Protein AF-A0A7W7W2E3-F1 (afdb_monomer)

Organism: NCBI:txid1783352

Mean predicted aligned error: 8.78 Å

pLDDT: mean 84.35, std 17.03, range [27.89, 98.62]

Secondary structure (DSSP, 8-state):
----------------TTS--HHHHHHHHHHHHTT---HHHHHHHHHHHHBHHHHHHHHHHHHHTT----HHHHHHHHHHHGGG--B--SS--SS-HHHHHHHHHHHHHHTS-GGGHHHHHHHHTTSHHHHHHHHHHHHHHHHTT-SSS-----GGGHHHHHHHHHHHHHHTTTGGGS-GGG--HHHHHHHHHHHTT-HHHHHHHHHHHHHTTSS-HHHHHHHHS---S-TTPPP-HHHHHHHHHHH-HHHHHHHHHHHHH--TT--HHHHHHHHHHHHHTTTGGG--

Sequence (288 aa):
MGSDDHFDRYFVFGIPEDDLSERAFNSALEQLGAGQVGGELEAFVARIRQDTQRMARRVHHRRDQGGRLPSRELLQVLADNFGQLESDSEMGGLLTPERSAEVVAGDLLADVQVPEVADVLERMASTPDGARLACAAFHHLNKEADTVEPAASTGKYRDAERRLGHRIRGHLAPAGSRPAADLSPEEIRLIWGWWHTDPWGAREWIGQRLDEGVWDVLPLLTRLRPERTAPFREVDAEETEALAFLIGSQRLDTELDKHRNSPEHLGPYEDHLVRSLSRHRGTDDASP

Foldseek 3Di:
DDDDDDPPDPPPPPPPPLDLDPVLQVVLQVCLLVVHDDPSVVSLLVCCLEAVQVSLVVLVVCVVVVHDGSLLSVLLSCLVCLVRHHHPDPPDDPDGSNRSSLVSLLVSLLVDDLVCSLVSLLSLLPDLRSLLSSLSSQLSVQCVVDDDDLDQRPVSCVSNLVSSLVSLCVNCVVVLQAELLVQDLSNLSSLVSNCSRPLVSSLVSLQVSVVVVRYDLLSNLVNNDRPPDDLQDAQDLVNLVSSCSNHPVVSLVVVLVVCVVPVPPDDPSSVSHSVRSVVSVPVVVPDD

Radius of gyration: 24.04 Å; Cα contacts (8 Å, |Δi|>4): 312; chains: 1; bounding box: 90×42×59 Å

Nearest PDB structures (foldseek):
  4ll6-assembly1_A  TM=1.677E-01  e=5.524E-01  Saccharomyces cerevisiae S288C
  5ajd-assembly1_A  TM=2.115E-01  e=3.255E+00  Saccharomyces cerevisiae CEN.PK113-7D

Structure (mmCIF, N/CA/C/O backbone):
data_AF-A0A7W7W2E3-F1
#
_entry.id   AF-A0A7W7W2E3-F1
#
loop_
_atom_site.group_PDB
_atom_site.id
_atom_site.type_symbol
_atom_site.label_atom_id
_atom_site.label_alt_id
_atom_site.label_comp_id
_atom_site.label_asym_id
_atom_site.label_entity_id
_atom_site.label_seq_id
_atom_site.pdbx_PDB_ins_code
_atom_site.Cartn_x
_atom_site.Cartn_y
_atom_site.Cartn_z
_atom_site.occupancy
_atom_site.B_iso_or_equiv
_atom_site.auth_seq_id
_atom_site.auth_comp_id
_atom_site.auth_asym_id
_atom_site.auth_atom_id
_atom_site.pdbx_PDB_model_num
ATOM 1 N N . MET A 1 1 ? -65.757 27.146 18.612 1.00 45.38 1 MET A N 1
ATOM 2 C CA . MET A 1 1 ? -65.392 25.848 19.221 1.00 45.38 1 MET A CA 1
ATOM 3 C C . MET A 1 1 ? -65.052 24.924 18.070 1.00 45.38 1 MET A C 1
ATOM 5 O O . MET A 1 1 ? -65.923 24.784 17.221 1.00 45.38 1 MET A O 1
ATOM 9 N N . GLY A 1 2 ? -63.830 24.376 18.027 1.00 46.91 2 GLY A N 1
ATOM 10 C CA . GLY A 1 2 ? -63.293 23.652 16.857 1.00 46.91 2 GLY A CA 1
ATOM 11 C C . GLY A 1 2 ? -63.128 24.546 15.609 1.00 46.91 2 GLY A C 1
ATOM 12 O O . GLY A 1 2 ? -63.689 25.641 15.571 1.00 46.91 2 GLY A O 1
ATOM 13 N N . SER A 1 3 ? -62.386 24.169 14.566 1.00 46.94 3 SER A N 1
ATOM 14 C CA . SER A 1 3 ? -61.539 22.972 14.416 1.00 46.94 3 SER A CA 1
ATOM 15 C C . SER A 1 3 ? -60.686 23.052 13.136 1.00 46.94 3 SER A C 1
ATOM 17 O O . SER A 1 3 ? -61.244 23.415 12.102 1.00 46.94 3 SER A O 1
ATOM 19 N N . ASP A 1 4 ? -59.403 22.680 13.080 1.00 44.62 4 ASP A N 1
ATOM 20 C CA . ASP A 1 4 ? -58.385 22.467 14.130 1.00 44.62 4 ASP A CA 1
ATOM 21 C C . ASP A 1 4 ? -56.977 22.605 13.494 1.00 44.62 4 ASP A C 1
ATOM 23 O O . ASP A 1 4 ? -56.763 22.147 12.372 1.00 44.62 4 ASP A O 1
ATOM 27 N N . ASP A 1 5 ? -56.016 23.227 14.191 1.00 47.38 5 ASP A N 1
ATOM 28 C CA . ASP A 1 5 ? -54.668 23.547 13.672 1.00 47.38 5 ASP A CA 1
ATOM 29 C C . ASP A 1 5 ? -53.687 22.380 13.937 1.00 47.38 5 ASP A C 1
ATOM 31 O O . ASP A 1 5 ? -52.807 22.424 14.803 1.00 47.38 5 ASP A O 1
ATOM 35 N N . HIS A 1 6 ? -53.900 21.261 13.238 1.00 49.53 6 HIS A N 1
ATOM 36 C CA . HIS A 1 6 ? -53.038 20.081 13.334 1.00 49.53 6 HIS A CA 1
ATOM 37 C C . HIS A 1 6 ? -51.733 20.287 12.549 1.00 49.53 6 HIS A C 1
ATOM 39 O O . HIS A 1 6 ? -51.669 20.114 11.330 1.00 49.53 6 HIS A O 1
ATOM 45 N N . PHE A 1 7 ? -50.665 20.611 13.283 1.00 51.59 7 PHE A N 1
ATOM 46 C CA . PHE A 1 7 ? -49.277 20.567 12.817 1.00 51.59 7 PHE A CA 1
ATOM 47 C C . PHE A 1 7 ? -48.811 19.121 12.585 1.00 51.59 7 PHE A C 1
ATOM 49 O O . PHE A 1 7 ? -47.943 18.618 13.293 1.00 51.59 7 PHE A O 1
ATOM 56 N N . ASP A 1 8 ? -49.370 18.454 11.576 1.00 51.31 8 ASP A N 1
ATOM 57 C CA . ASP A 1 8 ? -49.032 17.068 11.251 1.00 51.31 8 ASP A CA 1
ATOM 58 C C . ASP A 1 8 ? -48.140 16.990 10.002 1.00 51.31 8 ASP A C 1
ATOM 60 O O . ASP A 1 8 ? -48.543 16.621 8.897 1.00 51.31 8 ASP A O 1
ATOM 64 N N . ARG A 1 9 ? -46.887 17.427 10.184 1.00 49.72 9 ARG A N 1
ATOM 65 C CA . ARG A 1 9 ? -45.764 17.164 9.268 1.00 49.72 9 ARG A CA 1
ATOM 66 C C . ARG A 1 9 ? -44.506 16.807 10.049 1.00 49.72 9 ARG A C 1
ATOM 68 O O . ARG A 1 9 ? -43.450 17.416 9.874 1.00 49.72 9 ARG A O 1
ATOM 75 N N . TYR A 1 10 ? -44.611 15.763 10.866 1.00 52.38 10 TYR A N 1
ATOM 76 C CA . TYR A 1 10 ? -43.441 14.956 11.186 1.00 52.38 10 TYR A CA 1
ATOM 77 C C . TYR A 1 10 ? -42.943 14.304 9.892 1.00 52.38 10 TYR A C 1
ATOM 79 O O . TYR A 1 10 ? -43.367 13.213 9.517 1.00 52.38 10 TYR A O 1
ATOM 87 N N . PHE A 1 11 ? -42.028 14.986 9.196 1.00 46.50 11 PHE A N 1
ATOM 88 C CA . PHE A 1 11 ? -41.135 14.317 8.260 1.00 46.50 11 PHE A CA 1
ATOM 89 C C . PHE A 1 11 ? -40.273 13.359 9.077 1.00 46.50 11 PHE A C 1
ATOM 91 O O . PHE A 1 11 ? -39.226 13.734 9.607 1.00 46.50 11 PHE A O 1
ATOM 98 N N . VAL A 1 12 ? -40.735 12.115 9.188 1.00 45.06 12 VAL A N 1
ATOM 99 C CA . VAL A 1 12 ? -39.874 11.001 9.556 1.00 45.06 12 VAL A CA 1
ATOM 100 C C . VAL A 1 12 ? -38.885 10.856 8.406 1.00 45.06 12 VAL A C 1
ATOM 102 O O . VAL A 1 12 ? -39.160 10.195 7.407 1.00 45.06 12 VAL A O 1
ATOM 105 N N . PHE A 1 13 ? -37.730 11.509 8.540 1.00 48.84 13 PHE A N 1
ATOM 106 C CA . PHE A 1 13 ? -36.522 11.004 7.911 1.00 48.84 13 PHE A CA 1
ATOM 107 C C . PHE A 1 13 ? -36.370 9.582 8.435 1.00 48.84 13 PHE A C 1
ATOM 109 O O . PHE A 1 13 ? -36.046 9.389 9.608 1.00 48.84 13 PHE A O 1
ATOM 116 N N . GLY A 1 14 ? -36.687 8.601 7.589 1.00 41.38 14 GLY A N 1
ATOM 117 C CA . GLY A 1 14 ? -36.374 7.215 7.880 1.00 41.38 14 GLY A CA 1
ATOM 118 C C . GLY A 1 14 ? -34.876 7.150 8.118 1.00 41.38 14 GLY A C 1
ATOM 119 O O . GLY A 1 14 ? -34.098 7.366 7.190 1.00 41.38 14 GLY A O 1
ATOM 120 N N . ILE A 1 15 ? -34.480 6.925 9.370 1.00 48.44 15 ILE A N 1
ATOM 121 C CA . ILE A 1 15 ? -33.117 6.506 9.678 1.00 48.44 15 ILE A CA 1
ATOM 122 C C . ILE A 1 15 ? -32.949 5.206 8.888 1.00 48.44 15 ILE A C 1
ATOM 124 O O . ILE A 1 15 ? -33.764 4.307 9.105 1.00 48.44 15 ILE A O 1
ATOM 128 N N . PRO A 1 16 ? -31.993 5.107 7.944 1.00 50.44 16 PRO A N 1
ATOM 129 C CA . PRO A 1 16 ? -31.818 3.885 7.173 1.00 50.44 16 PRO A CA 1
ATOM 130 C C . PRO A 1 16 ? -31.640 2.712 8.137 1.00 50.44 16 PRO A C 1
ATOM 132 O O . PRO A 1 16 ? -30.760 2.771 8.999 1.00 50.44 16 PRO A O 1
ATOM 135 N N . GLU A 1 17 ? -32.488 1.684 8.026 1.00 51.19 17 GLU A N 1
ATOM 136 C CA . GLU A 1 17 ? -32.497 0.553 8.970 1.00 51.19 17 GLU A CA 1
ATOM 137 C C . GLU A 1 17 ? -31.152 -0.200 8.989 1.00 51.19 17 GLU A C 1
ATOM 139 O O . GLU A 1 17 ? -30.823 -0.845 9.981 1.00 51.19 17 GLU A O 1
ATOM 144 N N . ASP A 1 18 ? -30.333 -0.032 7.946 1.00 58.66 18 ASP A N 1
ATOM 145 C CA . ASP A 1 18 ? -28.975 -0.568 7.833 1.00 58.66 18 ASP A CA 1
ATOM 146 C C . ASP A 1 18 ? -27.913 0.120 8.714 1.00 58.66 18 ASP A C 1
ATOM 148 O O . ASP A 1 18 ? -26.757 -0.316 8.718 1.00 58.66 18 ASP A O 1
ATOM 152 N N . ASP A 1 19 ? -28.184 1.244 9.390 1.00 72.94 19 ASP A N 1
ATOM 153 C CA . ASP A 1 19 ? -27.125 1.936 10.142 1.00 72.94 19 ASP A CA 1
ATOM 154 C C . ASP A 1 19 ? -26.730 1.181 11.422 1.00 72.94 19 ASP A C 1
ATOM 156 O O . ASP A 1 19 ? -27.544 0.928 12.313 1.00 72.94 19 ASP A O 1
ATOM 160 N N . LEU A 1 20 ? -25.439 0.854 11.553 1.00 86.12 20 LEU A N 1
ATOM 161 C CA . LEU A 1 20 ? -24.911 0.191 12.745 1.00 86.12 20 LEU A CA 1
ATOM 162 C C . LEU A 1 20 ? -25.129 1.117 13.952 1.00 86.12 20 LEU A C 1
ATOM 164 O O . LEU A 1 20 ? -24.549 2.201 14.010 1.00 86.12 20 LEU A O 1
ATOM 168 N N . SER A 1 21 ? -25.959 0.731 14.924 1.00 90.94 21 SER A N 1
ATOM 169 C CA . SER A 1 21 ? -26.262 1.616 16.063 1.00 90.94 21 SER A CA 1
ATOM 170 C C . SER A 1 21 ? -24.997 2.023 16.835 1.00 90.94 21 SER A C 1
ATOM 172 O O . SER A 1 21 ? -24.026 1.271 16.893 1.00 90.94 21 SER A O 1
ATOM 174 N N . GLU A 1 22 ? -24.988 3.197 17.473 1.00 90.81 22 GLU A N 1
ATOM 175 C CA . GLU A 1 22 ? -23.804 3.663 18.221 1.00 90.81 22 GLU A CA 1
ATOM 176 C C . GLU A 1 22 ? -23.427 2.740 19.386 1.00 90.81 22 GLU A C 1
ATOM 178 O O . GLU A 1 22 ? -22.249 2.553 19.686 1.00 90.81 22 GLU A O 1
ATOM 183 N N . ARG A 1 23 ? -24.413 2.058 19.976 1.00 92.94 23 ARG A N 1
ATOM 184 C CA . ARG A 1 23 ? -24.166 0.984 20.941 1.00 92.94 23 ARG A CA 1
ATOM 185 C C . ARG A 1 23 ? -23.447 -0.208 20.297 1.00 92.94 23 ARG A C 1
ATOM 187 O O . ARG A 1 23 ? -22.492 -0.708 20.881 1.00 92.94 23 ARG A O 1
ATOM 194 N N . ALA A 1 24 ? -23.892 -0.649 19.119 1.00 94.44 24 ALA A N 1
ATOM 195 C CA . ALA A 1 24 ? -23.284 -1.774 18.410 1.00 94.44 24 ALA A CA 1
ATOM 196 C C . ALA A 1 24 ? -21.865 -1.439 17.923 1.00 94.44 24 ALA A C 1
ATOM 198 O O . ALA A 1 24 ? -20.964 -2.245 18.108 1.00 94.44 24 ALA A O 1
ATOM 199 N N . PHE A 1 25 ? -21.630 -0.229 17.403 1.00 94.62 25 PHE A N 1
ATOM 200 C CA . PHE A 1 25 ? -20.292 0.235 17.023 1.00 94.62 25 PHE A CA 1
ATOM 201 C C . PHE A 1 25 ? -19.321 0.240 18.214 1.00 94.62 25 PHE A C 1
ATOM 203 O O . PHE A 1 25 ? -18.247 -0.346 18.119 1.00 94.62 25 PHE A O 1
ATOM 210 N N . ASN A 1 26 ? -19.699 0.819 19.360 1.00 94.38 26 ASN A N 1
ATOM 211 C CA . ASN A 1 26 ? -18.827 0.793 20.541 1.00 94.38 26 ASN A CA 1
ATOM 212 C C . ASN A 1 26 ? -18.606 -0.637 21.065 1.00 94.38 26 ASN A C 1
ATOM 214 O O . ASN A 1 26 ? -17.473 -0.988 21.383 1.00 94.38 26 ASN A O 1
ATOM 218 N N . SER A 1 27 ? -19.640 -1.486 21.081 1.00 95.88 27 SER A N 1
ATOM 219 C CA . SER A 1 27 ? -19.493 -2.888 21.494 1.00 95.88 27 SER A CA 1
ATOM 220 C C . SER A 1 27 ? -18.602 -3.694 20.539 1.00 95.88 27 SER A C 1
ATOM 222 O O . SER A 1 27 ? -17.807 -4.505 21.002 1.00 95.88 27 SER A O 1
ATOM 224 N N . ALA A 1 28 ? -18.647 -3.423 19.231 1.00 96.75 28 ALA A N 1
ATOM 225 C CA . ALA A 1 28 ? -17.742 -4.018 18.250 1.00 96.75 28 ALA A CA 1
ATOM 226 C C . ALA A 1 28 ? -16.276 -3.628 18.501 1.00 96.75 28 ALA A C 1
ATOM 228 O O . ALA A 1 28 ? -15.395 -4.479 18.412 1.00 96.75 28 ALA A O 1
ATOM 229 N N . LEU A 1 29 ? -16.002 -2.366 18.861 1.00 96.25 29 LEU A N 1
ATOM 230 C CA . LEU A 1 29 ? -14.652 -1.915 19.226 1.00 96.25 29 LEU A CA 1
ATOM 231 C C . LEU A 1 29 ? -14.165 -2.547 20.542 1.00 96.25 29 LEU A C 1
ATOM 233 O O . LEU A 1 29 ? -12.992 -2.900 20.652 1.00 96.25 29 LEU A O 1
ATOM 237 N N . GLU A 1 30 ? -15.050 -2.724 21.527 1.00 95.81 30 GLU A N 1
ATOM 238 C CA . GLU A 1 30 ? -14.740 -3.441 22.772 1.00 95.81 30 GLU A CA 1
ATOM 239 C C . GLU A 1 30 ? -14.428 -4.922 22.506 1.00 95.81 30 GLU A C 1
ATOM 241 O O . GLU A 1 30 ? -13.404 -5.422 22.973 1.00 95.81 30 GLU A O 1
ATOM 246 N N . GLN A 1 31 ? -15.256 -5.603 21.705 1.00 96.75 31 GLN A N 1
ATOM 247 C CA . GLN A 1 31 ? -15.045 -6.990 21.274 1.00 96.75 31 GLN A CA 1
ATOM 248 C C . GLN A 1 31 ? -13.711 -7.141 20.528 1.00 96.75 31 GLN A C 1
ATOM 250 O O . GLN A 1 31 ? -12.889 -7.982 20.896 1.00 96.75 31 GLN A O 1
ATOM 255 N N . LEU A 1 32 ? -13.449 -6.265 19.553 1.00 96.31 32 LEU A N 1
ATOM 256 C CA . LEU A 1 32 ? -12.216 -6.243 18.765 1.00 96.31 32 LEU A CA 1
ATOM 257 C C . LEU A 1 32 ? -10.971 -6.039 19.641 1.00 96.31 32 LEU A C 1
ATOM 259 O O . LEU A 1 32 ? -10.021 -6.814 19.550 1.00 96.31 32 LEU A O 1
ATOM 263 N N . GLY A 1 33 ? -10.991 -5.045 20.535 1.00 94.69 33 GLY A N 1
ATOM 264 C CA . GLY A 1 33 ? -9.884 -4.771 21.458 1.00 94.69 33 GLY A CA 1
ATOM 265 C C . GLY A 1 33 ? -9.667 -5.852 22.524 1.00 94.69 33 GLY A C 1
ATOM 266 O O . GLY A 1 33 ? -8.561 -5.984 23.045 1.00 94.69 33 GLY A O 1
ATOM 267 N N . ALA A 1 34 ? -10.698 -6.641 22.838 1.00 95.00 34 ALA A N 1
ATOM 268 C CA . ALA A 1 34 ? -10.619 -7.790 23.737 1.00 95.00 34 ALA A CA 1
ATOM 269 C C . ALA A 1 34 ? -10.269 -9.114 23.025 1.00 95.00 34 ALA A C 1
ATOM 271 O O . ALA A 1 34 ? -10.123 -10.136 23.697 1.00 95.00 34 ALA A O 1
ATOM 272 N N . GLY A 1 35 ? -10.160 -9.125 21.689 1.00 93.31 35 GLY A N 1
ATOM 273 C CA . GLY A 1 35 ? -9.988 -10.350 20.898 1.00 93.31 35 GLY A CA 1
ATOM 274 C C . GLY A 1 35 ? -11.190 -11.302 20.973 1.00 93.31 35 GLY A C 1
ATOM 275 O O . GLY A 1 35 ? -11.030 -12.514 20.832 1.00 93.31 35 GLY A O 1
ATOM 276 N N . GLN A 1 36 ? -12.384 -10.773 21.248 1.00 94.25 36 GLN A N 1
ATOM 277 C CA . GLN A 1 36 ? -13.624 -11.532 21.386 1.00 94.25 36 GLN A CA 1
ATOM 278 C C . GLN A 1 36 ? -14.392 -11.549 20.064 1.00 94.25 36 GLN A C 1
ATOM 280 O O . GLN A 1 36 ? -14.610 -10.508 19.451 1.00 94.25 36 GLN A O 1
ATOM 285 N N . VAL A 1 37 ? -14.851 -12.731 19.652 1.00 89.25 37 VAL A N 1
ATOM 286 C CA . VAL A 1 37 ? -15.808 -12.871 18.546 1.00 89.25 37 VAL A CA 1
ATOM 287 C C . VAL A 1 37 ? -17.216 -12.631 19.091 1.00 89.25 37 VAL A C 1
ATOM 289 O O . VAL A 1 37 ? -17.592 -13.217 20.108 1.00 89.25 37 VAL A O 1
ATOM 292 N N . GLY A 1 38 ? -17.988 -11.780 18.420 1.00 93.56 38 GLY A N 1
ATOM 293 C CA . GLY A 1 38 ? -19.359 -11.432 18.786 1.00 93.56 38 GLY A CA 1
ATOM 294 C C . GLY A 1 38 ? -20.123 -10.838 17.604 1.00 93.56 38 GLY A C 1
ATOM 295 O O . GLY A 1 38 ? -19.524 -10.423 16.610 1.00 93.56 38 GLY A O 1
ATOM 296 N N . GLY A 1 39 ? -21.455 -10.818 17.700 1.00 94.12 39 GLY A N 1
ATOM 297 C CA . GLY A 1 39 ? -22.325 -10.418 16.588 1.00 94.12 39 GLY A CA 1
ATOM 298 C C . GLY A 1 39 ? -22.166 -8.948 16.191 1.00 94.12 39 GLY A C 1
ATOM 299 O O . GLY A 1 39 ? -22.286 -8.607 15.017 1.00 94.12 39 GLY A O 1
ATOM 300 N N . GLU A 1 40 ? -21.845 -8.073 17.144 1.00 95.50 40 GLU A N 1
ATOM 301 C CA . GLU A 1 40 ? -21.553 -6.665 16.882 1.00 95.50 40 GLU A CA 1
ATOM 302 C C . GLU A 1 40 ? -20.249 -6.491 16.090 1.00 95.50 40 GLU A C 1
ATOM 304 O O . GLU A 1 40 ? -20.215 -5.690 15.154 1.00 95.50 40 GLU A O 1
ATOM 309 N N . LEU A 1 41 ? -19.202 -7.267 16.399 1.00 95.94 41 LEU A N 1
ATOM 310 C CA . LEU A 1 41 ? -17.969 -7.302 15.610 1.00 95.94 41 LEU A CA 1
ATOM 311 C C . LEU A 1 41 ? -18.205 -7.868 14.201 1.00 95.94 41 LEU A C 1
ATOM 313 O O . LEU A 1 41 ? -17.732 -7.284 13.227 1.00 95.94 41 LEU A O 1
ATOM 317 N N . GLU A 1 42 ? -18.967 -8.954 14.064 1.00 95.12 42 GLU A N 1
ATOM 318 C CA . GLU A 1 42 ? -19.327 -9.512 12.751 1.00 95.12 42 GLU A CA 1
ATOM 319 C C . GLU A 1 42 ? -20.098 -8.492 11.894 1.00 95.12 42 GLU A C 1
ATOM 321 O O . GLU A 1 42 ? -19.745 -8.261 10.734 1.00 95.12 42 GLU A O 1
ATOM 326 N N . ALA A 1 43 ? -21.086 -7.806 12.480 1.00 94.00 43 ALA A N 1
ATOM 327 C CA . ALA A 1 43 ? -21.838 -6.740 11.819 1.00 94.00 43 ALA A CA 1
ATOM 328 C C . ALA A 1 43 ? -20.949 -5.541 11.440 1.00 94.00 43 ALA A C 1
ATOM 330 O O . ALA A 1 43 ? -21.092 -4.982 10.354 1.00 94.00 43 ALA A O 1
ATOM 331 N N . PHE A 1 44 ? -19.998 -5.161 12.298 1.00 95.12 44 PHE A N 1
ATOM 332 C CA . PHE A 1 44 ? -19.025 -4.105 12.014 1.00 95.12 44 PHE A CA 1
ATOM 333 C C . PHE A 1 44 ? -18.104 -4.455 10.834 1.00 95.12 44 PHE A C 1
ATOM 335 O O . PHE A 1 44 ? -17.912 -3.622 9.947 1.00 95.12 44 PHE A O 1
ATOM 342 N N . VAL A 1 45 ? -17.581 -5.685 10.778 1.00 95.19 45 VAL A N 1
ATOM 343 C CA . VAL A 1 45 ? -16.739 -6.157 9.663 1.00 95.19 45 VAL A CA 1
ATOM 344 C C . VAL A 1 45 ? -17.538 -6.219 8.358 1.00 95.19 45 VAL A C 1
ATOM 346 O O . VAL A 1 45 ? -17.049 -5.764 7.323 1.00 95.19 45 VAL A O 1
ATOM 349 N N . ALA A 1 46 ? -18.783 -6.706 8.396 1.00 93.50 46 ALA A N 1
ATOM 350 C CA . ALA A 1 46 ? -19.677 -6.679 7.238 1.00 93.50 46 ALA A CA 1
ATOM 351 C C . ALA A 1 46 ? -19.920 -5.241 6.739 1.00 93.50 46 ALA A C 1
ATOM 353 O O . ALA A 1 46 ? -19.783 -4.968 5.545 1.00 93.50 46 ALA A O 1
ATOM 354 N N . ARG A 1 47 ? -20.173 -4.294 7.655 1.00 91.88 47 ARG A N 1
ATOM 355 C CA . ARG A 1 47 ? -20.395 -2.882 7.310 1.00 91.88 47 ARG A CA 1
ATOM 356 C C . ARG A 1 47 ? -19.137 -2.183 6.789 1.00 91.88 47 ARG A C 1
ATOM 358 O O . ARG A 1 47 ? -19.268 -1.302 5.947 1.00 91.88 47 ARG A O 1
ATOM 365 N N . ILE A 1 48 ? -17.935 -2.578 7.227 1.00 92.75 48 ILE A N 1
ATOM 366 C CA . ILE A 1 48 ? -16.667 -2.105 6.638 1.00 92.75 48 ILE A CA 1
ATOM 367 C C . ILE A 1 48 ? -16.558 -2.501 5.165 1.00 92.75 48 ILE A C 1
ATOM 369 O O . ILE A 1 48 ? -16.118 -1.675 4.368 1.00 92.75 48 ILE A O 1
ATOM 373 N N . ARG A 1 49 ? -16.958 -3.727 4.799 1.00 92.25 49 ARG A N 1
ATOM 374 C CA . ARG A 1 49 ? -16.958 -4.170 3.396 1.00 92.25 49 ARG A CA 1
ATOM 375 C C . ARG A 1 49 ? -17.971 -3.382 2.570 1.00 92.25 49 ARG A C 1
ATOM 377 O O . ARG A 1 49 ? -17.604 -2.847 1.541 1.00 92.25 49 ARG A O 1
ATOM 384 N N . GLN A 1 50 ? -19.208 -3.264 3.048 1.00 90.69 50 GLN A N 1
ATOM 385 C CA . GLN A 1 50 ? -20.325 -2.701 2.274 1.00 90.69 50 GLN A CA 1
ATOM 386 C C . GLN A 1 50 ? -20.318 -1.159 2.195 1.00 90.69 50 GLN A C 1
ATOM 388 O O . GLN A 1 50 ? -20.592 -0.580 1.148 1.00 90.69 50 GLN A O 1
ATOM 393 N N . ASP A 1 51 ? -19.998 -0.469 3.293 1.00 89.25 51 ASP A N 1
ATOM 394 C CA . ASP A 1 51 ? -19.975 1.001 3.381 1.00 89.25 51 ASP A CA 1
ATOM 395 C C . ASP A 1 51 ? -18.698 1.462 4.095 1.00 89.25 51 ASP A C 1
ATOM 397 O O . ASP A 1 51 ? -18.708 2.060 5.181 1.00 89.25 51 ASP A O 1
ATOM 401 N N . THR A 1 52 ? -17.556 1.174 3.461 1.00 90.81 52 THR A N 1
ATOM 402 C CA . THR A 1 52 ? -16.233 1.541 3.983 1.00 90.81 52 THR A CA 1
ATOM 403 C C . THR A 1 52 ? -16.146 3.032 4.296 1.00 90.81 52 THR A C 1
ATOM 405 O O . THR A 1 52 ? -15.526 3.430 5.278 1.00 90.81 52 THR A O 1
ATOM 408 N N . GLN A 1 53 ? -16.793 3.880 3.491 1.00 89.31 53 GLN A N 1
ATOM 409 C CA . GLN A 1 53 ? -16.707 5.334 3.617 1.00 89.31 53 GLN A CA 1
ATOM 410 C C . GLN A 1 53 ? -17.440 5.869 4.849 1.00 89.31 53 GLN A C 1
ATOM 412 O O . GLN A 1 53 ? -16.943 6.781 5.516 1.00 89.31 53 GLN A O 1
ATOM 417 N N . ARG A 1 54 ? -18.630 5.350 5.181 1.00 88.06 54 ARG A N 1
ATOM 418 C CA . ARG A 1 54 ? -19.294 5.666 6.457 1.00 88.06 54 ARG A CA 1
ATOM 419 C C . ARG A 1 54 ? -18.479 5.139 7.629 1.00 88.06 54 ARG A C 1
ATOM 421 O O . ARG A 1 54 ? -18.261 5.887 8.582 1.00 88.06 54 ARG A O 1
ATOM 428 N N . MET A 1 55 ? -17.992 3.901 7.553 1.00 92.19 55 MET A N 1
ATOM 429 C CA . MET A 1 55 ? -17.270 3.296 8.672 1.00 92.19 55 MET A CA 1
ATOM 430 C C . MET A 1 55 ? -15.923 3.977 8.943 1.00 92.19 55 MET A C 1
ATOM 432 O O . MET A 1 55 ? -15.640 4.293 10.097 1.00 92.19 55 MET A O 1
ATOM 436 N N . ALA A 1 56 ? -15.153 4.324 7.908 1.00 91.94 56 ALA A N 1
ATOM 437 C CA . ALA A 1 56 ? -13.923 5.106 8.036 1.00 91.94 56 ALA A CA 1
ATOM 438 C C . ALA A 1 56 ? -14.187 6.482 8.670 1.00 91.94 56 ALA A C 1
ATOM 440 O O . ALA A 1 56 ? -13.549 6.827 9.663 1.00 91.94 56 ALA A O 1
ATOM 441 N N . ARG A 1 57 ? -15.182 7.241 8.176 1.00 90.38 57 ARG A N 1
ATOM 442 C CA . ARG A 1 57 ? -15.584 8.537 8.771 1.00 90.38 57 ARG A CA 1
ATOM 443 C C . ARG A 1 57 ? -15.960 8.418 10.247 1.00 90.38 57 ARG A C 1
ATOM 445 O O . ARG A 1 57 ? -15.685 9.327 11.022 1.00 90.38 57 ARG A O 1
ATOM 452 N N . ARG A 1 58 ? -16.589 7.312 10.642 1.00 92.62 58 ARG A N 1
ATOM 453 C CA . ARG A 1 58 ? -17.012 7.067 12.024 1.00 92.62 58 ARG A CA 1
ATOM 454 C C . ARG A 1 58 ? -15.849 6.705 12.946 1.00 92.62 58 ARG A C 1
ATOM 456 O O . ARG A 1 58 ? -15.822 7.161 14.085 1.00 92.62 58 ARG A O 1
ATOM 463 N N . VAL A 1 59 ? -14.878 5.936 12.450 1.00 94.94 59 VAL A N 1
ATOM 464 C CA . VAL A 1 59 ? -13.615 5.662 13.155 1.00 94.94 59 VAL A CA 1
ATOM 465 C C . VAL A 1 59 ? -12.819 6.959 13.347 1.00 94.94 59 VAL A C 1
ATOM 467 O O . VAL A 1 59 ? -12.441 7.251 14.479 1.00 94.94 59 VAL A O 1
ATOM 470 N N . HIS A 1 60 ? -12.677 7.785 12.302 1.00 91.81 60 HIS A N 1
ATOM 471 C CA . HIS A 1 60 ? -12.100 9.138 12.398 1.00 91.81 60 HIS A CA 1
ATOM 472 C C . HIS A 1 60 ? -12.821 10.002 13.436 1.00 91.81 60 HIS A C 1
ATOM 474 O O . HIS A 1 60 ? -12.206 10.476 14.381 1.00 91.81 60 HIS A O 1
ATOM 480 N N . HIS A 1 61 ? -14.150 10.117 13.354 1.00 91.62 61 HIS A N 1
ATOM 481 C CA . HIS A 1 61 ? -14.926 10.910 14.312 1.00 91.62 61 HIS A CA 1
ATOM 482 C C . HIS A 1 61 ? -14.736 10.447 15.767 1.00 91.62 61 HIS A C 1
ATOM 484 O O . HIS A 1 61 ? -14.675 11.264 16.687 1.00 91.62 61 HIS A O 1
ATOM 490 N N . ARG A 1 62 ? -14.611 9.131 15.986 1.00 93.56 62 ARG A N 1
ATOM 491 C CA . ARG A 1 62 ? -14.327 8.555 17.304 1.00 93.56 62 ARG A CA 1
ATOM 492 C C . ARG A 1 62 ? -12.913 8.897 17.787 1.00 93.56 62 ARG A C 1
ATOM 494 O O . ARG A 1 62 ? -12.760 9.182 18.975 1.00 93.56 62 ARG A O 1
ATOM 501 N N . ARG A 1 63 ? -11.924 8.899 16.885 1.00 93.56 63 ARG A N 1
ATOM 502 C CA . ARG A 1 63 ? -10.531 9.315 17.129 1.00 93.56 63 ARG A CA 1
ATOM 503 C C . ARG A 1 63 ? -10.451 10.796 17.507 1.00 93.56 63 ARG A C 1
ATOM 505 O O . ARG A 1 63 ? -9.921 11.116 18.568 1.00 93.56 63 ARG A O 1
ATOM 512 N N . ASP A 1 64 ? -11.070 11.671 16.715 1.00 90.88 64 ASP A N 1
ATOM 513 C CA . ASP A 1 64 ? -11.101 13.131 16.913 1.00 90.88 64 ASP A CA 1
ATOM 514 C C . ASP A 1 64 ? -11.706 13.537 18.267 1.00 90.88 64 ASP A C 1
ATOM 516 O O . ASP A 1 64 ? -11.305 14.525 18.882 1.00 90.88 64 ASP A O 1
ATOM 520 N N . GLN A 1 65 ? -12.665 12.753 18.769 1.00 92.44 65 GLN A N 1
ATOM 521 C CA . GLN A 1 65 ? -13.264 12.928 20.096 1.00 92.44 65 GLN A CA 1
ATOM 522 C C . GLN A 1 65 ? -12.383 12.426 21.258 1.00 92.44 65 GLN A C 1
ATOM 524 O O . GLN A 1 65 ? -12.831 12.426 22.406 1.00 92.44 65 GLN A O 1
ATOM 529 N N . GLY A 1 66 ? -11.160 11.958 20.992 1.00 89.06 66 GLY A N 1
ATOM 530 C CA . GLY A 1 66 ? -10.292 11.322 21.987 1.00 89.06 66 GLY A CA 1
ATOM 531 C C . GLY A 1 66 ? -10.797 9.949 22.450 1.00 89.06 66 GLY A C 1
ATOM 532 O O . GLY A 1 66 ? -10.438 9.483 23.533 1.00 89.06 66 GLY A O 1
ATOM 533 N N . GLY A 1 67 ? -11.664 9.301 21.665 1.00 87.69 67 GLY A N 1
ATOM 534 C CA . GLY A 1 67 ? -12.143 7.953 21.941 1.00 87.69 67 GLY A CA 1
ATOM 535 C C . GLY A 1 67 ? -11.020 6.932 21.779 1.00 87.69 67 GLY A C 1
ATOM 536 O O . GLY A 1 67 ? -10.317 6.923 20.773 1.00 87.69 67 GLY A O 1
ATOM 537 N N . ARG A 1 68 ? -10.858 6.036 22.758 1.00 88.44 68 ARG A N 1
ATOM 538 C CA . ARG A 1 68 ? -9.864 4.961 22.670 1.00 88.44 68 ARG A CA 1
ATOM 539 C C . ARG A 1 68 ? -10.258 3.968 21.574 1.00 88.44 68 ARG A C 1
ATOM 541 O O . ARG A 1 68 ? -11.321 3.357 21.658 1.00 88.44 68 ARG A O 1
ATOM 548 N N . LEU A 1 69 ? -9.370 3.773 20.603 1.00 95.69 69 LEU A N 1
ATOM 549 C CA . LEU A 1 69 ? -9.520 2.804 19.521 1.00 95.69 69 LEU A CA 1
ATOM 550 C C . LEU A 1 69 ? -8.566 1.608 19.713 1.00 95.69 69 LEU A C 1
ATOM 552 O O . LEU A 1 69 ? -7.446 1.791 20.199 1.00 95.69 69 LEU A O 1
ATOM 556 N N . PRO A 1 70 ? -8.972 0.381 19.339 1.00 96.62 70 PRO A N 1
ATOM 557 C CA . PRO A 1 70 ? -8.073 -0.764 19.218 1.00 96.62 70 PRO A CA 1
ATOM 558 C C . PRO A 1 70 ? -7.355 -0.693 17.859 1.00 96.62 70 PRO A C 1
ATOM 560 O O . PRO A 1 70 ? -7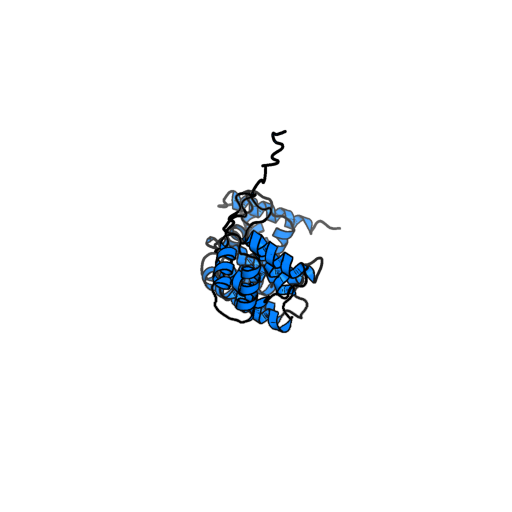.688 -1.410 16.915 1.00 96.62 70 PRO A O 1
ATOM 563 N N . SER A 1 71 ? -6.433 0.266 17.710 1.00 97.06 71 SER A N 1
ATOM 564 C CA . SER A 1 71 ? -5.930 0.678 16.390 1.00 97.06 71 SER A CA 1
ATOM 565 C C . SER A 1 71 ? -5.213 -0.436 15.626 1.00 97.06 71 SER A C 1
ATOM 567 O O . SER A 1 71 ? -5.368 -0.540 14.414 1.00 97.06 71 SER A O 1
ATOM 569 N N . ARG A 1 72 ? -4.482 -1.322 16.312 1.00 97.81 72 ARG A N 1
ATOM 570 C CA . ARG A 1 72 ? -3.737 -2.430 15.678 1.00 97.81 72 ARG A CA 1
ATOM 571 C C . ARG A 1 72 ? -4.679 -3.501 15.143 1.00 97.81 72 ARG A C 1
ATOM 573 O O . ARG A 1 72 ? -4.409 -4.134 14.129 1.00 97.81 72 ARG A O 1
ATOM 580 N N . GLU A 1 73 ? -5.763 -3.721 15.870 1.00 97.75 73 GLU A N 1
ATOM 581 C CA . GLU A 1 73 ? -6.784 -4.709 15.581 1.00 97.75 73 GLU A CA 1
ATOM 582 C C . GLU A 1 73 ? -7.719 -4.184 14.470 1.00 97.75 73 GLU A C 1
ATOM 584 O O . GLU A 1 73 ? -8.043 -4.924 13.543 1.00 97.75 73 GLU A O 1
ATOM 589 N N . LEU A 1 74 ? -8.037 -2.880 14.466 1.00 97.94 74 LEU A N 1
ATOM 590 C CA . LEU A 1 74 ? -8.696 -2.189 13.345 1.00 97.94 74 LEU A CA 1
ATOM 591 C C . LEU A 1 74 ? -7.853 -2.209 12.063 1.00 97.94 74 LEU A C 1
ATOM 593 O O . LEU A 1 74 ? -8.389 -2.478 10.991 1.00 97.94 74 LEU A O 1
ATOM 597 N N . LEU A 1 75 ? -6.544 -1.961 12.162 1.00 98.44 75 LEU A N 1
ATOM 598 C CA . LEU A 1 75 ? -5.621 -2.034 11.025 1.00 98.44 75 LEU A CA 1
ATOM 599 C C . LEU A 1 75 ? -5.598 -3.427 10.389 1.00 98.44 75 LEU A C 1
ATOM 601 O O . LEU A 1 75 ? -5.607 -3.531 9.163 1.00 98.44 75 LEU A O 1
ATOM 605 N N . GLN A 1 76 ? -5.637 -4.490 11.201 1.00 98.19 76 GLN A N 1
ATOM 606 C CA . GLN A 1 76 ? -5.756 -5.853 10.685 1.00 98.19 76 GLN A CA 1
ATOM 607 C C . GLN A 1 76 ? -7.102 -6.075 9.985 1.00 98.19 76 GLN A C 1
ATOM 609 O O . GLN A 1 76 ? -7.119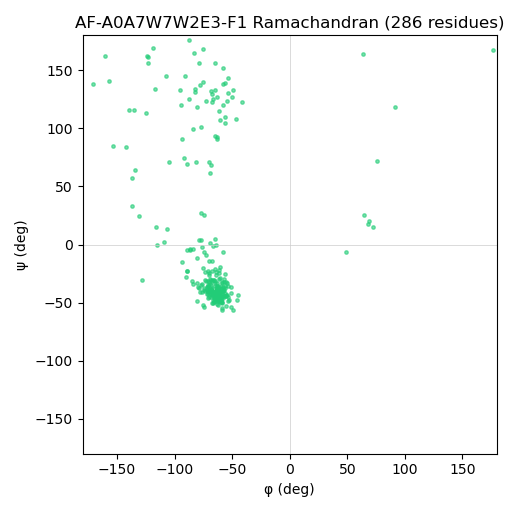 -6.560 8.859 1.00 98.19 76 GLN A O 1
ATOM 614 N N . VAL A 1 77 ? -8.217 -5.656 10.599 1.00 97.38 77 VAL A N 1
ATOM 615 C CA . VAL A 1 77 ? -9.551 -5.754 9.979 1.00 97.38 77 VAL A CA 1
ATOM 616 C C . VAL A 1 77 ? -9.602 -5.012 8.641 1.00 97.38 77 VAL A C 1
ATOM 618 O O . VAL A 1 77 ? -10.188 -5.523 7.691 1.00 97.38 77 VAL A O 1
ATOM 621 N N . LEU A 1 78 ? -8.983 -3.839 8.514 1.00 97.69 78 LEU A N 1
ATOM 622 C CA . LEU A 1 78 ? -8.924 -3.133 7.232 1.00 97.69 78 LEU A CA 1
ATOM 623 C C . LEU A 1 78 ? -8.060 -3.886 6.207 1.00 97.69 78 LEU A C 1
ATOM 625 O O . LEU A 1 78 ? -8.479 -4.028 5.061 1.00 97.69 78 LEU A O 1
ATOM 629 N N . ALA A 1 79 ? -6.898 -4.410 6.609 1.00 97.88 79 ALA A N 1
ATOM 630 C CA . ALA A 1 79 ? -5.989 -5.142 5.724 1.00 97.88 79 ALA A CA 1
ATOM 631 C C . ALA A 1 79 ? -6.585 -6.464 5.206 1.00 97.88 79 ALA A C 1
ATOM 633 O O . ALA A 1 79 ? -6.496 -6.749 4.011 1.00 97.88 79 ALA A O 1
ATOM 634 N N . ASP A 1 80 ? -7.255 -7.229 6.072 1.00 97.06 80 ASP A N 1
ATOM 635 C CA . ASP A 1 80 ? -7.905 -8.502 5.727 1.00 97.06 80 ASP A CA 1
ATOM 636 C C . ASP A 1 80 ? -9.065 -8.327 4.729 1.00 97.06 80 ASP A C 1
ATOM 638 O O . ASP A 1 80 ? -9.453 -9.277 4.049 1.00 97.06 80 ASP A O 1
ATOM 642 N N . ASN A 1 81 ? -9.623 -7.115 4.639 1.00 96.12 81 ASN A N 1
ATOM 643 C CA . ASN A 1 81 ? -10.800 -6.800 3.831 1.00 96.12 81 ASN A CA 1
ATOM 644 C C . ASN A 1 81 ? -10.519 -5.825 2.674 1.00 96.12 81 ASN A C 1
ATOM 646 O O . ASN A 1 81 ? -11.439 -5.533 1.916 1.00 96.12 81 ASN A O 1
ATOM 650 N N . PHE A 1 82 ? -9.280 -5.343 2.501 1.00 95.56 82 PHE A N 1
ATOM 651 C CA . PHE A 1 82 ? -8.954 -4.239 1.583 1.00 95.56 82 PHE A CA 1
ATOM 652 C C . PHE A 1 82 ? -9.309 -4.516 0.110 1.00 95.56 82 PHE A C 1
ATOM 654 O O . PHE A 1 82 ? -9.772 -3.621 -0.590 1.00 95.56 82 PHE A O 1
ATOM 661 N N . GLY A 1 83 ? -9.161 -5.763 -0.351 1.00 92.06 83 GLY A N 1
ATOM 662 C CA . GLY A 1 83 ? -9.560 -6.192 -1.701 1.00 92.06 83 GLY A CA 1
ATOM 663 C C . GLY A 1 83 ? -11.066 -6.452 -1.888 1.00 92.06 83 GLY A C 1
ATOM 664 O O . GLY A 1 83 ? -11.470 -6.933 -2.941 1.00 92.06 83 GLY A O 1
ATOM 665 N N . GLN A 1 84 ? -11.891 -6.199 -0.865 1.00 92.75 84 GLN A N 1
ATOM 666 C CA . GLN A 1 84 ? -13.340 -6.469 -0.821 1.00 92.75 84 GLN A CA 1
ATOM 667 C C . GLN A 1 84 ? -14.136 -5.240 -0.335 1.00 92.75 84 GLN A C 1
ATOM 669 O O . GLN A 1 84 ? -15.208 -5.382 0.253 1.00 92.75 84 GLN A O 1
ATOM 674 N N . LEU A 1 85 ? -13.574 -4.039 -0.500 1.00 90.44 85 LEU A N 1
ATOM 675 C CA . LEU A 1 85 ? -14.182 -2.785 -0.059 1.00 90.44 85 LEU A CA 1
ATOM 676 C C . LEU A 1 85 ? -15.105 -2.221 -1.141 1.00 90.44 85 LEU A C 1
ATOM 678 O O . LEU A 1 85 ? -14.688 -1.979 -2.272 1.00 90.44 85 LEU A O 1
ATOM 682 N N . GLU A 1 86 ? -16.349 -1.962 -0.766 1.00 85.25 86 GLU A N 1
ATOM 683 C CA . GLU A 1 86 ? -17.413 -1.449 -1.619 1.00 85.25 86 GLU A CA 1
ATOM 684 C C . GLU A 1 86 ? -17.911 -0.086 -1.101 1.00 85.25 86 GLU A C 1
ATOM 686 O O . GLU A 1 86 ? -17.564 0.387 -0.010 1.00 85.25 86 GLU A O 1
ATOM 691 N N . SER A 1 87 ? -18.722 0.591 -1.917 1.00 75.62 87 SER A N 1
ATOM 692 C CA . SER A 1 87 ? -19.488 1.752 -1.473 1.00 75.62 87 SER A CA 1
ATOM 693 C C . SER A 1 87 ? -20.964 1.551 -1.764 1.00 75.62 87 SER A C 1
ATOM 695 O O . SER A 1 87 ? -21.389 1.635 -2.910 1.00 75.62 87 SER A O 1
ATOM 697 N N . ASP A 1 88 ? -21.740 1.431 -0.698 1.00 68.56 88 ASP A N 1
ATOM 698 C CA . ASP A 1 88 ? -23.205 1.514 -0.675 1.00 68.56 88 ASP A CA 1
ATOM 699 C C . ASP A 1 88 ? -23.754 2.917 -1.054 1.00 68.56 88 ASP A C 1
ATOM 701 O O . ASP A 1 88 ? -24.945 3.200 -0.943 1.00 68.56 88 ASP A O 1
ATOM 705 N N . SER A 1 89 ? -22.894 3.869 -1.449 1.00 55.31 89 SER A N 1
ATOM 706 C CA . SER A 1 89 ? -23.298 5.266 -1.634 1.00 55.31 89 SER A CA 1
ATOM 707 C C . SER A 1 89 ? -23.923 5.550 -3.008 1.00 55.31 89 SER A C 1
ATOM 709 O O . SER A 1 89 ? -23.244 5.875 -3.979 1.00 55.31 89 SER A O 1
ATOM 711 N N . GLU A 1 90 ? -25.261 5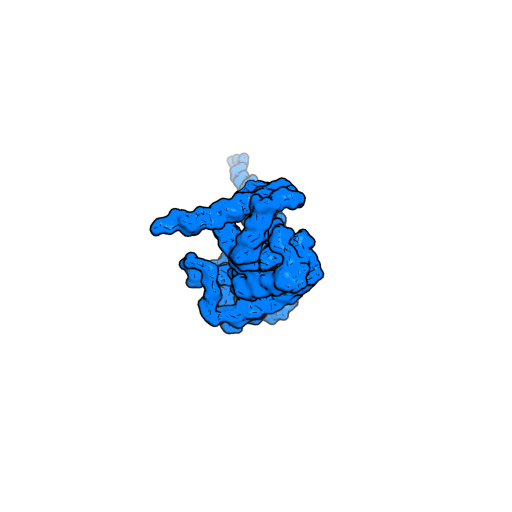.588 -3.053 1.00 51.16 90 GLU A N 1
ATOM 712 C CA . GLU A 1 90 ? -26.008 6.263 -4.134 1.00 51.16 90 GLU A CA 1
ATOM 713 C C . GLU A 1 90 ? -25.606 7.751 -4.276 1.00 51.16 90 GLU A C 1
ATOM 715 O O . GLU A 1 90 ? -25.707 8.347 -5.349 1.00 51.16 90 GLU A O 1
ATOM 720 N N . MET A 1 91 ? -25.108 8.361 -3.192 1.00 51.66 91 MET A N 1
ATOM 721 C CA . MET A 1 91 ? -24.460 9.675 -3.191 1.00 51.66 91 MET A CA 1
ATOM 722 C C . MET A 1 91 ? -22.942 9.527 -3.338 1.00 51.66 91 MET A C 1
ATOM 724 O O . MET A 1 91 ? -22.240 9.448 -2.330 1.00 51.66 91 MET A O 1
ATOM 728 N N . GLY A 1 92 ? -22.447 9.542 -4.579 1.00 51.34 92 GLY A N 1
ATOM 729 C CA . GLY A 1 92 ? -21.024 9.373 -4.895 1.00 51.34 92 GLY A CA 1
ATOM 730 C C . GLY A 1 92 ? -20.091 10.229 -4.027 1.00 51.34 92 GLY A C 1
ATOM 731 O O . GLY A 1 92 ? -20.029 11.453 -4.171 1.00 51.34 92 GLY A O 1
ATOM 732 N N . GLY A 1 93 ? -19.369 9.568 -3.120 1.00 59.09 93 GLY A N 1
ATOM 733 C CA . GLY A 1 93 ? -18.403 10.202 -2.228 1.00 59.09 93 GLY A CA 1
ATOM 734 C C . GLY A 1 93 ? -17.206 10.807 -2.971 1.00 59.09 93 GLY A C 1
ATOM 735 O O . GLY A 1 93 ? -16.837 10.377 -4.060 1.00 59.09 93 GLY A O 1
ATOM 736 N N . LEU A 1 94 ? -16.556 11.799 -2.351 1.00 68.50 94 LEU A N 1
ATOM 737 C CA . LEU A 1 94 ? -15.371 12.475 -2.912 1.00 68.50 94 LEU A CA 1
ATOM 738 C C . LEU A 1 94 ? -14.122 11.576 -3.003 1.00 68.50 94 LEU A C 1
ATOM 740 O O . LEU A 1 94 ? -13.147 11.945 -3.654 1.00 68.50 94 LEU A O 1
ATOM 744 N N . LEU A 1 95 ? -14.134 10.428 -2.324 1.00 77.31 95 LEU A N 1
ATOM 745 C CA . LEU A 1 95 ? -13.064 9.432 -2.287 1.00 77.31 95 LEU A CA 1
ATOM 746 C C . LEU A 1 95 ? -13.625 8.075 -2.728 1.00 77.31 95 LEU A C 1
ATOM 748 O O . LEU A 1 95 ? -14.835 7.858 -2.680 1.00 77.31 95 LEU A O 1
ATOM 752 N N . THR A 1 96 ? -12.753 7.138 -3.098 1.00 86.19 96 THR A N 1
ATOM 753 C CA . THR A 1 96 ? -13.129 5.724 -3.263 1.00 86.19 96 THR A CA 1
ATOM 754 C C . THR A 1 96 ? -13.117 4.997 -1.900 1.00 86.19 96 THR A C 1
ATOM 756 O O . THR A 1 96 ? -12.574 5.539 -0.924 1.00 86.19 96 THR A O 1
ATOM 759 N N . PRO A 1 97 ? -13.717 3.794 -1.776 1.00 88.19 97 PRO A N 1
ATOM 760 C CA . PRO A 1 97 ? -13.615 2.955 -0.575 1.00 88.19 97 PRO A CA 1
ATOM 761 C C . PRO A 1 97 ? -12.172 2.705 -0.138 1.00 88.19 97 PRO A C 1
ATOM 763 O O . PRO A 1 97 ? -11.833 2.941 1.022 1.00 88.19 97 PRO A O 1
ATOM 766 N N . GLU A 1 98 ? -11.304 2.332 -1.079 1.00 90.25 98 GLU A N 1
ATOM 767 C CA . GLU A 1 98 ? -9.884 2.081 -0.838 1.00 90.25 98 GLU A CA 1
ATOM 768 C C . GLU A 1 98 ? -9.207 3.347 -0.331 1.00 90.25 98 GLU A C 1
ATOM 770 O O . GLU A 1 98 ? -8.525 3.308 0.688 1.00 90.25 98 GLU A O 1
ATOM 775 N N . ARG A 1 99 ? -9.461 4.503 -0.961 1.00 89.38 99 ARG A N 1
ATOM 776 C CA . ARG A 1 99 ? -8.838 5.756 -0.524 1.00 89.38 99 ARG A CA 1
ATOM 777 C C . ARG A 1 99 ? -9.320 6.199 0.861 1.00 89.38 99 ARG A C 1
ATOM 779 O O . ARG A 1 99 ? -8.556 6.809 1.605 1.00 89.38 99 ARG A O 1
ATOM 786 N N . SER A 1 100 ? -10.558 5.870 1.231 1.00 91.50 100 SER A N 1
ATOM 787 C CA . SER A 1 100 ? -11.070 6.085 2.592 1.00 91.50 100 SER A CA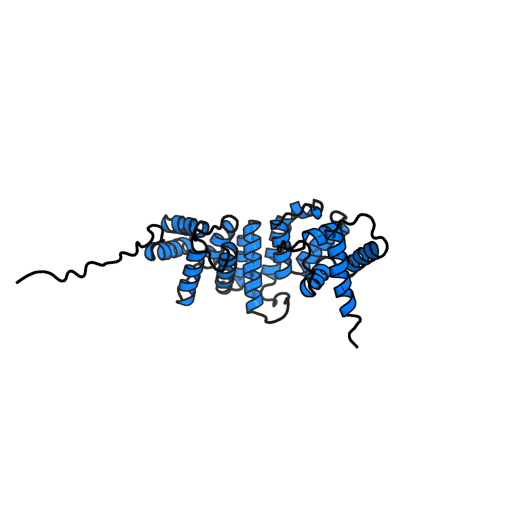 1
ATOM 788 C C . SER A 1 100 ? -10.398 5.149 3.608 1.00 91.50 100 SER A C 1
ATOM 790 O O . SER A 1 100 ? -10.055 5.593 4.705 1.00 91.50 100 SER A O 1
ATOM 792 N N . ALA A 1 101 ? -10.160 3.884 3.235 1.00 94.56 101 ALA A N 1
ATOM 793 C CA . ALA A 1 101 ? -9.421 2.911 4.041 1.00 94.56 101 ALA A CA 1
ATOM 794 C C . ALA A 1 101 ? -7.934 3.282 4.207 1.00 94.56 101 ALA A C 1
ATOM 796 O O . ALA A 1 101 ? -7.406 3.183 5.309 1.00 94.56 101 ALA A O 1
ATOM 797 N N . GLU A 1 102 ? -7.272 3.771 3.155 1.00 94.38 102 GLU A N 1
ATOM 798 C CA . GLU A 1 102 ? -5.882 4.252 3.197 1.00 94.38 102 GLU A CA 1
ATOM 799 C C . GLU A 1 102 ? -5.698 5.416 4.178 1.00 94.38 102 GLU A C 1
ATOM 801 O O . GLU A 1 102 ? -4.747 5.416 4.956 1.00 94.38 102 GLU A O 1
ATOM 806 N N . VAL A 1 103 ? -6.611 6.397 4.162 1.00 91.75 103 VAL A N 1
ATOM 807 C CA . VAL A 1 103 ? -6.542 7.557 5.065 1.00 91.75 103 VAL A CA 1
ATOM 808 C C . VAL A 1 103 ? -6.746 7.121 6.515 1.00 91.75 103 VAL A C 1
ATOM 810 O O . VAL A 1 103 ? -5.911 7.428 7.355 1.00 91.75 103 VAL A O 1
ATOM 813 N N . VAL A 1 104 ? -7.797 6.347 6.820 1.00 95.06 104 VAL A N 1
ATOM 814 C CA . VAL A 1 104 ? -8.024 5.891 8.205 1.00 95.06 104 VAL A CA 1
ATOM 815 C C . VAL A 1 104 ? -6.934 4.930 8.696 1.00 95.06 104 VAL A C 1
ATOM 817 O O . VAL A 1 104 ? -6.607 4.939 9.877 1.00 95.06 104 VAL A O 1
ATOM 820 N N . ALA A 1 105 ? -6.318 4.133 7.817 1.00 97.19 105 ALA A N 1
ATOM 821 C CA . ALA A 1 105 ? -5.183 3.292 8.193 1.00 97.19 105 ALA A CA 1
ATOM 822 C C . ALA A 1 105 ? -3.916 4.113 8.497 1.00 97.19 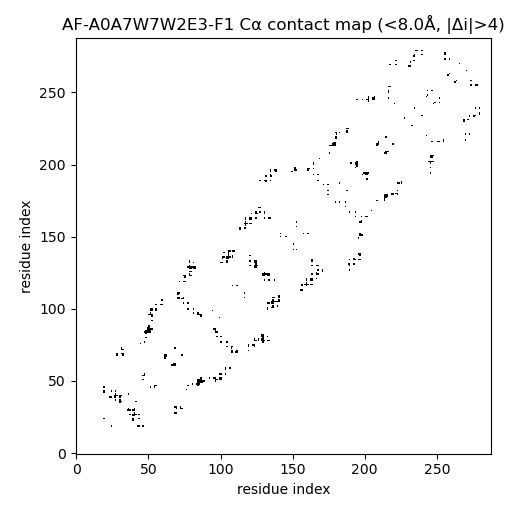105 ALA A C 1
ATOM 824 O O . ALA A 1 105 ? -3.168 3.748 9.399 1.00 97.19 105 ALA A O 1
ATOM 825 N N . GLY A 1 106 ? -3.689 5.232 7.801 1.00 95.31 106 GLY A N 1
ATOM 826 C CA . GLY A 1 106 ? -2.632 6.187 8.142 1.00 95.31 106 GLY A CA 1
ATOM 827 C C . GLY A 1 106 ? -2.790 6.738 9.563 1.00 95.31 106 GLY A C 1
ATOM 828 O O . GLY A 1 106 ? -1.909 6.539 10.402 1.00 95.31 106 GLY A O 1
ATOM 829 N N . ASP A 1 107 ? -3.953 7.326 9.852 1.00 94.69 107 ASP A N 1
ATOM 830 C CA . ASP A 1 107 ? -4.329 7.841 11.175 1.00 94.69 107 ASP A CA 1
ATOM 831 C C . ASP A 1 107 ? -4.188 6.792 12.290 1.00 94.69 107 ASP A C 1
ATOM 833 O O . ASP A 1 107 ? -3.584 7.050 13.332 1.00 94.69 107 ASP A O 1
ATOM 837 N N . LEU A 1 108 ? -4.726 5.587 12.073 1.00 96.88 108 LEU A N 1
ATOM 838 C CA . LEU A 1 108 ? -4.664 4.503 13.056 1.00 96.88 108 LEU A CA 1
ATOM 839 C C . LEU A 1 108 ? -3.228 4.029 13.303 1.00 96.88 108 LEU A C 1
ATOM 841 O O . LEU A 1 108 ? -2.916 3.632 14.425 1.00 96.88 108 LEU A O 1
ATOM 845 N N . LEU A 1 109 ? -2.356 4.059 12.289 1.00 96.62 109 LEU A N 1
ATOM 846 C CA . LEU A 1 109 ? -0.949 3.683 12.430 1.00 96.62 109 LEU A CA 1
ATOM 847 C C . LEU A 1 109 ? -0.152 4.743 13.205 1.00 96.62 109 LEU A C 1
ATOM 849 O O . LEU A 1 109 ? 0.755 4.378 13.952 1.00 96.62 109 LEU A O 1
ATOM 853 N N . ALA A 1 110 ? -0.517 6.024 13.098 1.00 93.75 110 ALA A N 1
ATOM 854 C CA . ALA A 1 110 ? 0.056 7.094 13.919 1.00 93.75 110 ALA A CA 1
ATOM 855 C C . ALA A 1 110 ? -0.258 6.934 15.422 1.00 93.75 110 ALA A C 1
ATOM 857 O O . ALA A 1 110 ? 0.538 7.353 16.264 1.00 93.75 110 ALA A O 1
ATOM 858 N N . ASP A 1 111 ? -1.363 6.262 15.768 1.00 94.06 111 ASP A N 1
ATOM 859 C CA . ASP A 1 111 ? -1.722 5.935 17.156 1.00 94.06 111 ASP A CA 1
ATOM 860 C C . ASP A 1 111 ? -0.979 4.691 17.706 1.00 94.06 111 ASP A C 1
ATOM 862 O O . ASP A 1 111 ? -1.003 4.425 18.915 1.00 94.06 111 ASP A O 1
ATOM 866 N N . VAL A 1 112 ? -0.305 3.910 16.848 1.00 95.69 112 VAL A N 1
ATOM 867 C CA . VAL A 1 112 ? 0.461 2.715 17.249 1.00 95.69 112 VAL A CA 1
ATOM 868 C C . VAL A 1 112 ? 1.809 3.115 17.854 1.00 95.69 112 VAL A C 1
ATOM 870 O O . VAL A 1 112 ? 2.537 3.964 17.344 1.00 95.69 112 VAL A O 1
ATOM 873 N N . GLN A 1 113 ? 2.192 2.456 18.951 1.00 93.06 113 GLN A N 1
ATOM 874 C CA . GLN A 1 113 ? 3.491 2.684 19.582 1.00 93.06 113 GLN A CA 1
ATOM 875 C C . GLN A 1 113 ? 4.632 2.244 18.656 1.00 93.06 113 GLN A C 1
ATOM 877 O O . GLN A 1 113 ? 4.616 1.128 18.146 1.00 93.06 113 GLN A O 1
ATOM 882 N N . VAL A 1 114 ? 5.661 3.087 18.494 1.00 91.44 114 VAL A N 1
ATOM 883 C CA . VAL A 1 114 ? 6.798 2.863 17.571 1.00 91.44 114 VAL A CA 1
ATOM 884 C C . VAL A 1 114 ? 7.380 1.433 17.606 1.00 91.44 114 VAL A C 1
ATOM 886 O O . VAL A 1 114 ? 7.602 0.891 16.525 1.00 91.44 114 VAL A O 1
ATOM 889 N N . PRO A 1 115 ? 7.588 0.774 18.771 1.00 93.06 115 PRO A N 1
ATOM 890 C CA . PRO A 1 115 ? 8.104 -0.600 18.812 1.00 93.06 115 PRO A CA 1
ATOM 891 C C . PRO A 1 115 ? 7.178 -1.656 18.186 1.00 93.06 115 PRO A C 1
ATOM 893 O O . PRO A 1 115 ? 7.653 -2.710 17.781 1.00 93.06 115 PRO A O 1
ATOM 896 N N . GLU A 1 116 ? 5.873 -1.389 18.110 1.00 95.94 116 GLU A N 1
ATOM 897 C CA . GLU A 1 116 ? 4.849 -2.314 17.605 1.00 95.94 116 GLU A CA 1
ATOM 898 C C . GLU A 1 116 ? 4.552 -2.112 16.105 1.00 95.94 116 GLU A C 1
ATOM 900 O O . GLU A 1 116 ? 3.962 -2.988 15.475 1.00 95.94 116 GLU A O 1
ATOM 905 N N . VAL A 1 117 ? 4.975 -0.987 15.509 1.00 96.25 117 VAL A N 1
ATOM 906 C CA . VAL A 1 117 ? 4.693 -0.626 14.102 1.00 96.25 117 VAL A CA 1
ATOM 907 C C . VAL A 1 117 ? 5.171 -1.704 13.123 1.00 96.25 117 VAL A C 1
ATOM 909 O O . VAL A 1 117 ? 4.442 -2.051 12.194 1.00 96.25 117 VAL A O 1
ATOM 912 N N . ALA A 1 118 ? 6.357 -2.283 13.348 1.00 96.69 118 ALA A N 1
ATOM 913 C CA . ALA A 1 118 ? 6.894 -3.348 12.498 1.00 96.69 118 ALA A CA 1
ATOM 914 C C . ALA A 1 118 ? 6.022 -4.617 12.534 1.00 96.69 118 ALA A C 1
ATOM 916 O O . ALA A 1 118 ? 5.691 -5.162 11.483 1.00 96.69 118 ALA A O 1
ATOM 917 N N . ASP A 1 119 ? 5.591 -5.042 13.725 1.00 98.12 119 ASP A N 1
ATOM 918 C CA . ASP A 1 119 ? 4.733 -6.220 13.914 1.00 98.12 119 ASP A CA 1
ATOM 919 C C . ASP A 1 119 ? 3.299 -5.987 13.402 1.00 98.12 119 ASP A C 1
ATOM 921 O O . ASP A 1 119 ? 2.600 -6.941 13.061 1.00 98.12 119 ASP A O 1
ATOM 925 N N . VAL A 1 120 ? 2.820 -4.739 13.372 1.00 98.38 120 VAL A N 1
ATOM 926 C C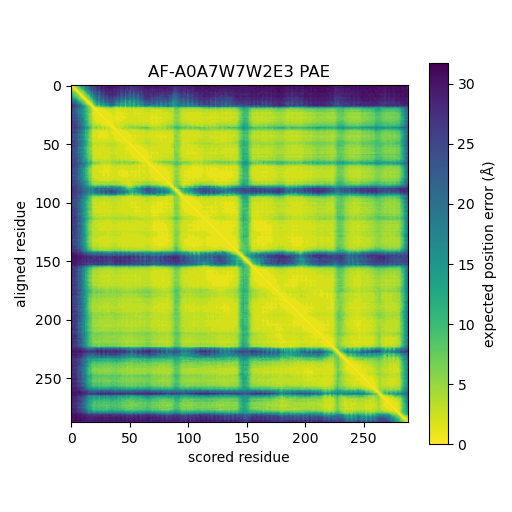A . VAL A 1 120 ? 1.518 -4.375 12.786 1.00 98.38 120 VAL A CA 1
ATOM 927 C C . VAL A 1 120 ? 1.586 -4.413 11.261 1.00 98.38 120 VAL A C 1
ATOM 929 O O . VAL A 1 120 ? 0.805 -5.137 10.646 1.00 98.38 120 VAL A O 1
ATOM 932 N N . LEU A 1 121 ? 2.546 -3.713 10.650 1.00 98.44 121 LEU A N 1
ATOM 933 C CA . LEU A 1 121 ? 2.694 -3.671 9.191 1.00 98.44 121 LEU A CA 1
ATOM 934 C C . LEU A 1 121 ? 3.017 -5.047 8.599 1.00 98.44 121 LEU A C 1
ATOM 936 O O . LEU A 1 121 ? 2.487 -5.396 7.547 1.00 98.44 121 LEU A O 1
ATOM 940 N N . GLU A 1 122 ? 3.821 -5.864 9.288 1.00 98.38 122 GLU A N 1
ATOM 941 C CA . GLU A 1 122 ? 4.103 -7.235 8.857 1.00 98.38 122 GLU A CA 1
ATOM 942 C C . GLU A 1 122 ? 2.835 -8.109 8.831 1.00 98.38 122 GLU A C 1
ATOM 944 O O . GLU A 1 122 ? 2.650 -8.891 7.895 1.00 98.38 122 GLU A O 1
ATOM 949 N N . ARG A 1 123 ? 1.944 -7.969 9.826 1.00 98.31 123 ARG A N 1
ATOM 950 C CA . ARG A 1 123 ? 0.681 -8.725 9.890 1.00 98.31 123 ARG A CA 1
ATOM 951 C C . ARG A 1 123 ? -0.362 -8.215 8.897 1.00 98.31 123 ARG A C 1
ATOM 953 O O . ARG A 1 123 ? -1.012 -9.042 8.256 1.00 98.31 123 ARG A O 1
ATOM 960 N N . MET A 1 124 ? -0.470 -6.898 8.697 1.00 98.62 124 MET A N 1
ATOM 961 C CA . MET A 1 124 ? -1.282 -6.322 7.616 1.00 98.62 124 MET A CA 1
ATOM 962 C C . MET A 1 124 ? -0.829 -6.867 6.256 1.00 98.62 124 MET A C 1
ATOM 964 O O . MET A 1 124 ? -1.643 -7.334 5.466 1.00 98.62 124 MET A O 1
ATOM 968 N N . ALA A 1 125 ? 0.484 -6.923 6.017 1.00 98.50 125 ALA A N 1
ATOM 969 C CA . ALA A 1 125 ? 1.084 -7.466 4.801 1.00 98.50 125 ALA A CA 1
ATOM 970 C C . ALA A 1 125 ? 1.059 -9.010 4.698 1.00 98.50 125 ALA A C 1
ATOM 972 O O . ALA A 1 125 ? 1.876 -9.598 3.984 1.00 98.50 125 ALA A O 1
ATOM 973 N N . SER A 1 126 ? 0.120 -9.694 5.363 1.00 97.94 126 SER A N 1
ATOM 974 C CA . SER A 1 126 ? -0.094 -11.144 5.200 1.00 97.94 126 SER A CA 1
ATOM 975 C C . SER A 1 126 ? -0.717 -11.514 3.848 1.00 97.94 126 SER A C 1
ATOM 977 O O . SER A 1 126 ? -0.525 -12.636 3.382 1.00 97.94 126 SER A O 1
ATOM 979 N N . THR A 1 127 ? -1.414 -10.581 3.193 1.00 97.69 127 THR A N 1
ATOM 980 C CA . THR A 1 127 ? -1.988 -10.725 1.842 1.00 97.69 127 THR A CA 1
ATOM 981 C C . THR A 1 127 ? -1.454 -9.623 0.910 1.00 97.69 127 THR A C 1
ATOM 983 O O . THR A 1 127 ? -0.972 -8.604 1.411 1.00 97.69 127 THR A O 1
ATOM 986 N N . PRO A 1 128 ? -1.539 -9.768 -0.429 1.00 96.50 128 PRO A N 1
ATOM 987 C CA . PRO A 1 128 ? -1.121 -8.714 -1.358 1.00 96.50 128 PRO A CA 1
ATOM 988 C C . PRO A 1 128 ? -1.900 -7.399 -1.183 1.00 96.50 128 PRO A C 1
ATOM 990 O O . PRO A 1 128 ? -1.303 -6.324 -1.183 1.00 96.50 128 PRO A O 1
ATOM 993 N N . ASP A 1 129 ? -3.217 -7.469 -0.967 1.00 96.19 129 ASP A N 1
ATOM 994 C CA . ASP A 1 129 ? -4.051 -6.282 -0.734 1.00 96.19 129 ASP A CA 1
ATOM 995 C C . ASP A 1 129 ? -3.788 -5.648 0.637 1.00 96.19 129 ASP A C 1
ATOM 997 O O . ASP A 1 129 ? -3.648 -4.428 0.740 1.00 96.19 129 ASP A O 1
ATOM 1001 N N . GLY A 1 130 ? -3.607 -6.462 1.679 1.00 97.94 130 GLY A N 1
ATOM 1002 C CA . GLY A 1 130 ? -3.183 -5.978 2.990 1.00 97.94 130 GLY A CA 1
ATOM 1003 C C . GLY A 1 130 ? -1.786 -5.343 2.962 1.00 97.94 130 GLY A C 1
ATOM 1004 O O . GLY A 1 130 ? -1.549 -4.351 3.650 1.00 97.94 130 GLY A O 1
ATOM 1005 N N . ALA A 1 131 ? -0.881 -5.832 2.104 1.00 98.12 131 ALA A N 1
ATOM 1006 C CA . ALA A 1 131 ? 0.428 -5.223 1.869 1.00 98.12 131 ALA A CA 1
ATOM 1007 C C . ALA A 1 131 ? 0.319 -3.868 1.150 1.00 98.12 131 ALA A C 1
ATOM 1009 O O . ALA A 1 131 ? 1.020 -2.932 1.529 1.00 98.12 131 ALA A O 1
ATOM 1010 N N . ARG A 1 132 ? -0.601 -3.714 0.183 1.00 96.12 132 ARG A N 1
ATOM 1011 C CA . ARG A 1 132 ? -0.903 -2.405 -0.431 1.00 96.12 132 ARG A CA 1
ATOM 1012 C C . ARG A 1 132 ? -1.394 -1.395 0.609 1.00 96.12 132 ARG A C 1
ATOM 1014 O O . ARG A 1 132 ? -0.898 -0.269 0.634 1.00 96.12 132 ARG A O 1
ATOM 1021 N N . LEU A 1 133 ? -2.316 -1.796 1.490 1.00 97.81 133 LEU A N 1
ATOM 1022 C CA . LEU A 1 133 ? -2.792 -0.928 2.571 1.00 97.81 133 LEU A CA 1
ATOM 1023 C C . LEU A 1 133 ? -1.675 -0.597 3.574 1.00 97.81 133 LEU A C 1
ATOM 1025 O O . LEU A 1 133 ? -1.553 0.553 3.991 1.00 97.81 133 LEU A O 1
ATOM 1029 N N . ALA A 1 134 ? -0.833 -1.573 3.927 1.00 98.25 134 ALA A N 1
ATOM 1030 C CA . ALA A 1 134 ? 0.328 -1.367 4.792 1.00 98.25 134 ALA A CA 1
ATOM 1031 C C . ALA A 1 134 ? 1.312 -0.344 4.193 1.00 98.25 134 ALA A C 1
ATOM 1033 O O . ALA A 1 134 ? 1.761 0.554 4.905 1.00 98.25 134 ALA A O 1
ATOM 1034 N N . CYS A 1 135 ? 1.584 -0.411 2.883 1.00 96.56 135 CYS A N 1
ATOM 1035 C CA . CYS A 1 135 ? 2.375 0.602 2.183 1.00 96.56 135 CYS A CA 1
ATOM 1036 C C . CYS A 1 135 ? 1.750 1.999 2.279 1.00 96.56 135 CYS A C 1
ATOM 1038 O O . CYS A 1 135 ? 2.448 2.957 2.605 1.00 96.56 135 CYS A O 1
ATOM 1040 N N . ALA A 1 136 ? 0.444 2.126 2.026 1.00 94.56 136 ALA A N 1
ATOM 1041 C CA . ALA A 1 136 ? -0.245 3.414 2.072 1.00 94.56 136 ALA A CA 1
ATOM 1042 C C . ALA A 1 136 ? -0.252 4.030 3.484 1.00 94.56 136 ALA A C 1
ATOM 1044 O O . ALA A 1 136 ? 0.061 5.212 3.641 1.00 94.56 136 ALA A O 1
ATOM 1045 N N . ALA A 1 137 ? -0.540 3.222 4.510 1.00 96.25 137 ALA A N 1
ATOM 1046 C CA . ALA A 1 137 ? -0.529 3.644 5.908 1.00 96.25 137 ALA A CA 1
ATOM 1047 C C . ALA A 1 137 ? 0.878 4.063 6.370 1.00 96.25 137 ALA A C 1
ATOM 1049 O O . ALA A 1 137 ? 1.044 5.103 7.008 1.00 96.25 137 ALA A O 1
ATOM 1050 N N . PHE A 1 138 ? 1.911 3.296 6.005 1.00 95.31 138 PHE A N 1
ATOM 1051 C CA . PHE A 1 138 ? 3.291 3.608 6.377 1.00 95.31 138 PHE A CA 1
ATOM 1052 C C . PHE A 1 138 ? 3.857 4.815 5.611 1.00 95.31 138 PHE A C 1
ATOM 1054 O O . PHE A 1 138 ? 4.547 5.647 6.200 1.00 95.31 138 PHE A O 1
ATOM 1061 N N . HIS A 1 139 ? 3.508 4.979 4.331 1.00 90.50 139 HIS A N 1
ATOM 1062 C CA . HIS A 1 139 ? 3.839 6.189 3.577 1.00 90.50 139 HIS A CA 1
ATOM 1063 C C . HIS A 1 139 ? 3.192 7.437 4.200 1.00 90.50 139 HIS A C 1
ATOM 1065 O O . HIS A 1 139 ? 3.857 8.460 4.345 1.00 90.50 139 HIS A O 1
ATOM 1071 N N . HIS A 1 140 ? 1.926 7.351 4.625 1.00 89.62 140 HIS A N 1
ATOM 1072 C CA . HIS A 1 140 ? 1.257 8.438 5.343 1.00 89.62 140 HIS A CA 1
ATOM 1073 C C . HIS A 1 140 ? 1.988 8.791 6.654 1.00 89.62 140 HIS A C 1
ATOM 1075 O O . HIS A 1 140 ? 2.342 9.951 6.848 1.00 89.62 140 HIS A O 1
ATOM 1081 N N . LEU A 1 141 ? 2.318 7.792 7.485 1.00 89.38 141 LEU A N 1
ATOM 1082 C CA . LEU A 1 141 ? 3.068 7.977 8.738 1.00 89.38 141 LEU A CA 1
ATOM 1083 C C . LEU A 1 141 ? 4.427 8.677 8.540 1.00 89.38 141 LEU A C 1
ATOM 1085 O O . LEU A 1 141 ? 4.840 9.481 9.376 1.00 89.38 141 LEU A O 1
ATOM 1089 N N . ASN A 1 142 ? 5.133 8.377 7.446 1.00 81.81 142 ASN A N 1
ATOM 1090 C CA . ASN A 1 142 ? 6.400 9.037 7.118 1.00 81.81 142 ASN A CA 1
ATOM 1091 C C . ASN A 1 142 ? 6.187 10.448 6.538 1.00 81.81 142 ASN A C 1
ATOM 1093 O O . ASN A 1 142 ? 6.955 11.354 6.848 1.00 81.81 142 ASN A O 1
ATOM 1097 N N . LYS A 1 143 ? 5.122 10.672 5.759 1.00 75.31 143 LYS A N 1
ATOM 1098 C CA . LYS A 1 143 ? 4.804 11.982 5.167 1.00 75.31 143 LYS A CA 1
ATOM 1099 C C . LYS A 1 143 ? 4.364 13.031 6.194 1.00 75.31 143 LYS A C 1
ATOM 1101 O O . LYS A 1 143 ? 4.609 14.215 5.987 1.00 75.31 143 LYS A O 1
ATOM 1106 N N . GLU A 1 144 ? 3.737 12.619 7.294 1.00 59.38 144 GLU A N 1
ATOM 1107 C CA . GLU A 1 144 ? 3.477 13.518 8.429 1.00 59.38 144 GLU A CA 1
ATOM 1108 C C . GLU A 1 144 ? 4.737 13.806 9.264 1.00 59.38 144 GLU A C 1
ATOM 1110 O O . GLU A 1 144 ? 4.783 14.803 9.983 1.00 59.38 144 GLU A O 1
ATOM 1115 N N . ALA A 1 145 ? 5.768 12.956 9.167 1.00 53.22 145 ALA A N 1
ATOM 1116 C CA . ALA A 1 145 ? 7.027 13.134 9.884 1.00 53.22 145 ALA A CA 1
ATOM 1117 C C . ALA A 1 145 ? 8.010 14.078 9.165 1.00 53.22 145 ALA A C 1
ATOM 1119 O O . ALA A 1 145 ? 8.724 14.805 9.852 1.00 53.22 145 ALA A O 1
ATOM 1120 N N . ASP A 1 146 ? 8.026 14.091 7.825 1.00 41.00 146 ASP A N 1
ATOM 1121 C CA . ASP A 1 146 ? 8.951 14.895 7.017 1.00 41.00 146 ASP A CA 1
ATOM 1122 C C . ASP A 1 146 ? 8.244 15.611 5.847 1.00 41.00 146 ASP A C 1
ATOM 1124 O O . ASP A 1 146 ? 7.752 15.001 4.894 1.00 41.00 146 ASP A O 1
ATOM 1128 N N . THR A 1 147 ? 8.238 16.948 5.879 1.00 42.56 147 THR A N 1
ATOM 1129 C CA . THR A 1 147 ? 7.833 17.771 4.730 1.00 42.56 147 THR A CA 1
ATOM 1130 C C . THR A 1 147 ? 8.974 17.908 3.721 1.00 42.56 147 THR A C 1
ATOM 1132 O O . THR A 1 147 ? 9.959 18.581 4.014 1.00 42.56 147 THR A O 1
ATOM 1135 N N . VAL A 1 148 ? 8.742 17.410 2.500 1.00 43.12 148 VAL A N 1
ATOM 1136 C CA . VAL A 1 148 ? 9.565 17.599 1.282 1.00 43.12 148 VAL A CA 1
ATOM 1137 C C . VAL A 1 148 ? 10.861 16.775 1.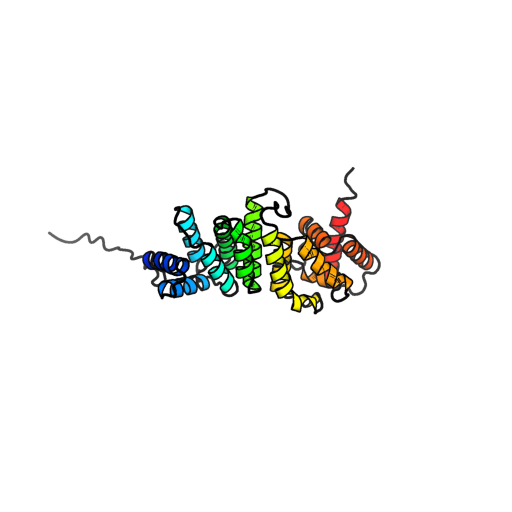223 1.00 43.12 148 VAL A C 1
ATOM 1139 O O . VAL A 1 148 ? 11.950 17.321 1.309 1.00 43.12 148 VAL A O 1
ATOM 1142 N N . GLU A 1 149 ? 10.713 15.463 1.017 1.00 43.06 149 GLU A N 1
ATOM 1143 C CA . GLU A 1 149 ? 11.494 14.588 0.108 1.00 43.06 149 GLU A CA 1
ATOM 1144 C C . GLU A 1 149 ? 10.997 13.131 0.285 1.00 43.06 149 GLU A C 1
ATOM 1146 O O . GLU A 1 149 ? 10.265 12.858 1.244 1.00 43.06 149 GLU A O 1
ATOM 1151 N N . PRO A 1 150 ? 11.347 12.163 -0.590 1.00 45.28 150 PRO A N 1
ATOM 1152 C CA . PRO A 1 150 ? 11.205 10.738 -0.287 1.00 45.28 150 PRO A CA 1
ATOM 1153 C C . PRO A 1 150 ? 12.241 10.334 0.776 1.00 45.28 150 PRO A C 1
ATOM 1155 O O . PRO A 1 150 ? 13.227 9.648 0.499 1.00 45.28 150 PRO A O 1
ATOM 1158 N N . ALA A 1 151 ? 12.022 10.800 2.006 1.00 45.03 151 ALA A N 1
ATOM 1159 C CA . ALA A 1 151 ? 12.883 10.543 3.146 1.00 45.03 151 ALA A CA 1
ATOM 1160 C C . ALA A 1 151 ? 12.955 9.033 3.417 1.00 45.03 151 ALA A C 1
ATOM 1162 O O . ALA A 1 151 ? 12.006 8.431 3.925 1.00 45.03 151 ALA A O 1
ATOM 1163 N N . ALA A 1 152 ? 14.105 8.426 3.100 1.00 48.81 152 ALA A N 1
ATOM 1164 C CA . ALA A 1 152 ? 14.478 7.120 3.636 1.00 48.81 152 ALA A CA 1
ATOM 1165 C C . ALA A 1 152 ? 14.296 7.177 5.156 1.00 48.81 152 ALA A C 1
ATOM 1167 O O . ALA A 1 152 ? 14.797 8.121 5.777 1.00 48.81 152 ALA A O 1
ATOM 1168 N N . SER A 1 153 ? 13.541 6.237 5.738 1.00 53.25 153 SER A N 1
ATOM 1169 C CA . SER A 1 153 ? 12.893 6.489 7.021 1.00 53.25 153 SER A CA 1
ATOM 1170 C C . SER A 1 153 ? 13.891 6.958 8.071 1.00 53.25 153 SER A C 1
ATOM 1172 O O . SER A 1 153 ? 14.934 6.329 8.308 1.00 53.25 153 SER A O 1
ATOM 1174 N N . THR A 1 154 ? 13.537 8.058 8.745 1.00 57.91 154 THR A N 1
ATOM 1175 C CA . THR A 1 154 ? 14.139 8.425 10.027 1.00 57.91 154 THR A CA 1
ATOM 1176 C C . THR A 1 154 ? 14.287 7.144 10.849 1.00 57.91 154 THR A C 1
ATOM 1178 O O . THR A 1 154 ? 13.322 6.408 11.038 1.00 57.91 154 THR A O 1
ATOM 1181 N N . GLY A 1 155 ? 15.513 6.817 11.284 1.00 69.75 155 GLY A N 1
ATOM 1182 C CA . GLY A 1 155 ? 15.911 5.423 11.565 1.00 69.75 155 GLY A CA 1
ATOM 1183 C C . GLY A 1 155 ? 15.090 4.646 12.612 1.00 69.75 155 GLY A C 1
ATOM 1184 O O . GLY A 1 155 ? 15.297 3.442 12.764 1.00 69.75 155 GLY A O 1
ATOM 1185 N N . LYS A 1 156 ? 14.150 5.314 13.296 1.00 84.00 156 LYS A N 1
ATOM 1186 C CA . LYS A 1 156 ? 13.097 4.751 14.151 1.00 84.00 156 LYS A CA 1
ATOM 1187 C C . LYS A 1 156 ? 12.270 3.634 13.496 1.00 84.00 156 LYS A C 1
ATOM 1189 O O . LYS A 1 156 ? 11.934 2.695 14.209 1.00 84.00 156 LYS A O 1
ATOM 1194 N N . TYR A 1 157 ? 11.965 3.681 12.193 1.00 90.31 157 TYR A N 1
ATOM 1195 C CA . TYR A 1 157 ? 11.115 2.662 11.545 1.00 90.31 157 TYR A CA 1
ATOM 1196 C C . TYR A 1 157 ? 11.867 1.672 10.640 1.00 90.31 157 TYR A C 1
ATOM 1198 O O . TYR A 1 157 ? 11.232 0.891 9.934 1.00 90.31 157 TYR A O 1
ATOM 1206 N N . ARG A 1 158 ? 13.204 1.615 10.698 1.00 89.88 158 ARG A N 1
ATOM 1207 C CA . ARG A 1 158 ? 14.014 0.729 9.835 1.00 89.88 158 ARG A CA 1
ATOM 1208 C C . ARG A 1 158 ? 13.658 -0.761 9.928 1.00 89.88 158 ARG A C 1
ATOM 1210 O O . ARG A 1 158 ? 13.797 -1.497 8.954 1.00 89.88 158 ARG A O 1
ATOM 1217 N N . ASP A 1 159 ? 13.217 -1.236 11.095 1.00 93.06 159 ASP A N 1
ATOM 1218 C CA . ASP A 1 159 ? 12.726 -2.616 11.214 1.00 93.06 159 ASP A CA 1
ATOM 1219 C C . ASP A 1 159 ? 11.405 -2.808 10.453 1.00 93.06 159 ASP A C 1
ATOM 1221 O O . ASP A 1 159 ? 11.235 -3.807 9.761 1.00 93.06 159 ASP A O 1
ATOM 1225 N N . ALA A 1 160 ? 10.508 -1.821 10.508 1.00 94.88 160 ALA A N 1
ATOM 1226 C CA . ALA A 1 160 ? 9.236 -1.850 9.799 1.00 94.88 160 ALA A CA 1
ATOM 1227 C C . ALA A 1 160 ? 9.424 -1.813 8.273 1.00 94.88 160 ALA A C 1
ATOM 1229 O O . ALA A 1 160 ? 8.855 -2.668 7.598 1.00 94.88 160 ALA A O 1
ATOM 1230 N N . GLU A 1 161 ? 10.282 -0.920 7.752 1.00 93.56 161 GLU A N 1
ATOM 1231 C CA . GLU A 1 161 ? 10.704 -0.902 6.335 1.00 93.56 161 GLU A CA 1
ATOM 1232 C C . GLU A 1 161 ? 11.142 -2.302 5.883 1.00 93.56 161 GLU A C 1
ATOM 1234 O O . GLU A 1 161 ? 10.578 -2.887 4.959 1.00 93.56 161 GLU A O 1
ATOM 1239 N N . ARG A 1 162 ? 12.112 -2.885 6.600 1.00 94.62 162 ARG A N 1
ATOM 1240 C CA . ARG A 1 162 ? 12.711 -4.183 6.274 1.00 94.62 162 ARG A CA 1
ATOM 1241 C C . ARG A 1 162 ? 11.695 -5.325 6.277 1.00 94.62 162 ARG A C 1
ATOM 1243 O O . ARG A 1 162 ? 11.744 -6.186 5.396 1.00 94.62 162 ARG A O 1
ATOM 1250 N N . ARG A 1 163 ? 10.811 -5.387 7.278 1.00 97.25 163 ARG A N 1
ATOM 1251 C CA . ARG A 1 163 ? 9.825 -6.474 7.388 1.00 97.25 163 ARG A CA 1
ATOM 1252 C C . ARG A 1 163 ? 8.698 -6.335 6.371 1.00 97.25 163 ARG A C 1
ATOM 1254 O O . ARG A 1 163 ? 8.312 -7.336 5.768 1.00 97.25 163 ARG A O 1
ATOM 1261 N N . LEU A 1 164 ? 8.226 -5.112 6.127 1.00 97.56 164 LEU A N 1
ATOM 1262 C CA . LEU A 1 164 ? 7.250 -4.826 5.078 1.00 97.56 164 LEU A CA 1
ATOM 1263 C C . LEU A 1 164 ? 7.834 -5.159 3.694 1.00 97.56 164 LEU A C 1
ATOM 1265 O O . LEU A 1 164 ? 7.236 -5.943 2.961 1.00 97.56 164 LEU A O 1
ATOM 1269 N N . GLY A 1 165 ? 9.049 -4.694 3.387 1.00 97.19 165 GLY A N 1
ATOM 1270 C CA . GLY A 1 165 ? 9.770 -5.034 2.155 1.00 97.19 165 GLY A CA 1
ATOM 1271 C C . GLY A 1 165 ? 9.969 -6.543 1.967 1.00 97.19 165 GLY A C 1
ATOM 1272 O O . GLY A 1 165 ? 9.781 -7.060 0.867 1.00 97.19 165 GLY A O 1
ATOM 1273 N N . HIS A 1 166 ? 10.252 -7.297 3.037 1.00 97.69 166 HIS A N 1
ATOM 1274 C CA . HIS A 1 166 ? 10.320 -8.763 2.971 1.00 97.69 166 HIS A CA 1
ATOM 1275 C C . HIS A 1 166 ? 8.973 -9.403 2.587 1.00 97.69 166 HIS A C 1
ATOM 1277 O O . HIS A 1 166 ? 8.942 -10.292 1.732 1.00 97.69 166 HIS A O 1
ATOM 1283 N N . ARG A 1 167 ? 7.857 -8.936 3.167 1.00 98.38 167 ARG A N 1
ATOM 1284 C CA . ARG A 1 167 ? 6.503 -9.411 2.822 1.00 98.38 167 ARG A CA 1
ATOM 1285 C C . ARG A 1 167 ? 6.149 -9.088 1.372 1.00 98.38 167 ARG A C 1
ATOM 1287 O O . ARG A 1 167 ? 5.705 -9.977 0.647 1.00 98.38 167 ARG A O 1
ATOM 1294 N N . ILE A 1 168 ? 6.424 -7.864 0.924 1.00 98.31 168 ILE A N 1
ATOM 1295 C CA . ILE A 1 168 ? 6.203 -7.434 -0.463 1.00 98.31 168 ILE A CA 1
ATOM 1296 C C . ILE A 1 168 ? 7.023 -8.285 -1.440 1.00 98.31 168 ILE A C 1
ATOM 1298 O O . ILE A 1 168 ? 6.472 -8.792 -2.416 1.00 98.31 168 ILE A O 1
ATOM 1302 N N . ARG A 1 169 ? 8.311 -8.525 -1.153 1.00 97.81 169 ARG A N 1
ATOM 1303 C CA . ARG A 1 169 ? 9.185 -9.391 -1.967 1.00 97.81 169 ARG A CA 1
ATOM 1304 C C . ARG A 1 169 ? 8.641 -10.819 -2.084 1.00 97.81 169 ARG A C 1
ATOM 1306 O O . ARG A 1 169 ? 8.830 -11.446 -3.123 1.00 97.81 169 ARG A O 1
ATOM 1313 N N . GLY A 1 170 ? 7.964 -11.314 -1.044 1.00 98.00 170 GLY A N 1
ATOM 1314 C CA . GLY A 1 170 ? 7.237 -12.585 -1.055 1.00 98.00 170 GLY A CA 1
ATOM 1315 C C . GLY A 1 170 ? 6.015 -12.566 -1.979 1.00 98.00 170 GLY A C 1
ATOM 1316 O O . GLY A 1 170 ? 5.897 -13.434 -2.842 1.00 98.00 170 GLY A O 1
ATOM 1317 N N . HIS A 1 171 ? 5.149 -11.555 -1.857 1.00 98.12 171 HIS A N 1
ATOM 1318 C CA . HIS A 1 171 ? 3.955 -11.400 -2.708 1.00 98.12 171 HIS A CA 1
ATOM 1319 C C . HIS A 1 171 ? 4.293 -11.186 -4.186 1.00 98.12 171 HIS A C 1
ATOM 1321 O O . HIS A 1 171 ? 3.605 -11.714 -5.053 1.00 98.12 171 HIS A O 1
ATOM 1327 N N . LEU A 1 172 ? 5.378 -10.466 -4.480 1.00 97.75 172 LEU A N 1
ATOM 1328 C CA . LEU A 1 172 ? 5.871 -10.240 -5.841 1.00 97.75 172 LEU A CA 1
ATOM 1329 C C . LEU A 1 172 ? 6.755 -11.385 -6.373 1.00 97.75 172 LEU A C 1
ATOM 1331 O O . LEU A 1 172 ? 7.157 -11.349 -7.534 1.00 97.75 172 LEU A O 1
ATOM 1335 N N . ALA A 1 173 ? 7.070 -12.421 -5.589 1.00 96.88 173 ALA A N 1
ATOM 1336 C CA . ALA A 1 173 ? 7.925 -13.517 -6.057 1.00 96.88 173 ALA A CA 1
ATOM 1337 C C . ALA A 1 173 ? 7.386 -14.244 -7.316 1.00 96.88 173 ALA A C 1
ATOM 1339 O O . ALA A 1 173 ? 8.196 -14.502 -8.209 1.00 96.88 173 ALA A O 1
ATOM 1340 N N . PRO A 1 174 ? 6.068 -14.514 -7.466 1.00 96.50 174 PRO A N 1
ATOM 1341 C CA . PRO A 1 174 ? 5.503 -15.050 -8.710 1.00 96.50 174 PRO A CA 1
ATOM 1342 C C . PRO A 1 174 ? 5.560 -14.053 -9.879 1.00 96.50 174 PRO A C 1
ATOM 1344 O O . PRO A 1 174 ? 5.720 -14.457 -11.025 1.00 96.50 174 PRO A O 1
ATOM 1347 N N . ALA A 1 175 ? 5.466 -12.750 -9.600 1.00 94.88 175 ALA A N 1
ATOM 1348 C CA . ALA A 1 175 ? 5.601 -11.687 -10.597 1.00 94.88 175 ALA A CA 1
ATOM 1349 C C . ALA A 1 175 ? 7.045 -11.553 -11.114 1.00 94.88 175 ALA A C 1
ATOM 1351 O O . ALA A 1 175 ? 7.281 -11.249 -12.279 1.00 94.88 175 ALA A O 1
ATOM 1352 N N . GLY A 1 176 ? 8.026 -11.830 -10.253 1.00 94.50 176 GLY A N 1
ATOM 1353 C CA . GLY A 1 176 ? 9.447 -11.791 -10.586 1.00 94.50 176 GLY A CA 1
ATOM 1354 C C . GLY A 1 176 ? 9.967 -12.983 -11.397 1.00 94.50 176 GLY A C 1
ATOM 1355 O O . GLY A 1 176 ? 11.149 -12.991 -11.713 1.00 94.50 176 GLY A O 1
ATOM 1356 N N . SER A 1 177 ? 9.145 -13.992 -11.714 1.00 94.81 177 SER A N 1
ATOM 1357 C CA . SER A 1 177 ? 9.539 -15.149 -12.543 1.00 94.81 177 SER A CA 1
ATOM 1358 C C . SER A 1 177 ? 8.905 -15.163 -13.939 1.00 94.81 177 SER A C 1
ATOM 1360 O O . SER A 1 177 ? 9.136 -16.096 -14.710 1.00 94.81 177 SER A O 1
ATOM 1362 N N . ARG A 1 178 ? 8.116 -14.135 -14.270 1.00 96.62 178 ARG A N 1
ATOM 1363 C CA . ARG A 1 178 ? 7.404 -13.964 -15.544 1.00 96.62 178 ARG A CA 1
ATOM 1364 C C . ARG A 1 178 ? 7.798 -12.636 -16.212 1.00 96.62 178 ARG A C 1
ATOM 1366 O O . ARG A 1 178 ? 8.246 -11.735 -15.498 1.00 96.62 178 ARG A O 1
ATOM 1373 N N . PRO A 1 179 ? 7.667 -12.495 -17.545 1.00 96.88 179 PRO A N 1
ATOM 1374 C CA . PRO A 1 179 ? 8.019 -11.266 -18.253 1.00 96.88 179 PRO A CA 1
ATOM 1375 C C . PRO A 1 179 ? 7.322 -10.030 -17.676 1.00 96.88 179 PRO A C 1
ATOM 1377 O O . PRO A 1 179 ? 6.143 -10.080 -17.325 1.00 96.88 179 PRO A O 1
ATOM 1380 N N . ALA A 1 180 ? 8.026 -8.894 -17.647 1.00 94.69 180 ALA A N 1
ATOM 1381 C CA . ALA A 1 180 ? 7.490 -7.645 -17.098 1.00 94.69 180 ALA A CA 1
ATOM 1382 C C . ALA A 1 180 ? 6.184 -7.195 -17.778 1.00 94.69 180 ALA A C 1
ATOM 1384 O O . ALA A 1 180 ? 5.340 -6.593 -17.124 1.00 94.69 180 ALA A O 1
ATOM 1385 N N . ALA A 1 181 ? 5.996 -7.524 -19.064 1.00 91.94 181 ALA A N 1
ATOM 1386 C CA . ALA A 1 181 ? 4.774 -7.253 -19.824 1.00 91.94 181 ALA A CA 1
ATOM 1387 C C . ALA A 1 181 ? 3.504 -7.813 -19.157 1.00 91.94 181 ALA A C 1
ATOM 1389 O O . ALA A 1 181 ? 2.444 -7.193 -19.238 1.00 91.94 181 ALA A O 1
ATOM 1390 N N . ASP A 1 182 ? 3.618 -8.950 -18.466 1.00 94.81 182 ASP A N 1
ATOM 1391 C CA . ASP A 1 182 ? 2.472 -9.668 -17.914 1.00 94.81 182 ASP A CA 1
ATOM 1392 C C . ASP A 1 182 ? 2.066 -9.164 -16.513 1.00 94.81 182 ASP A C 1
ATOM 1394 O O . ASP A 1 182 ? 1.075 -9.655 -15.957 1.00 94.81 182 ASP A O 1
ATOM 1398 N N . LEU A 1 183 ? 2.820 -8.225 -15.916 1.00 94.44 183 LEU A N 1
ATOM 1399 C CA . LEU A 1 183 ? 2.557 -7.664 -14.580 1.00 94.44 183 LEU A CA 1
ATOM 1400 C C . LEU A 1 183 ? 1.096 -7.213 -14.434 1.00 94.44 183 LEU A C 1
ATOM 1402 O O . LEU A 1 183 ? 0.577 -6.520 -15.312 1.00 94.44 183 LEU A O 1
ATOM 1406 N N . SER A 1 184 ? 0.427 -7.574 -13.336 1.00 92.81 184 SER A N 1
ATOM 1407 C CA . SER A 1 184 ? -0.964 -7.166 -13.079 1.00 92.81 184 SER A CA 1
ATOM 1408 C C . SER A 1 184 ? -1.040 -5.722 -12.553 1.00 92.81 184 SER A C 1
ATOM 1410 O O . SER A 1 184 ? -0.071 -5.233 -11.964 1.00 92.81 184 SER A O 1
ATOM 1412 N N . PRO A 1 185 ? -2.179 -5.017 -12.711 1.00 90.25 185 PRO A N 1
ATOM 1413 C CA . PRO A 1 185 ? -2.367 -3.687 -12.123 1.00 90.25 185 PRO A CA 1
ATOM 1414 C C . PRO A 1 185 ? -2.152 -3.658 -10.598 1.00 90.25 185 PRO A C 1
ATOM 1416 O O . PRO A 1 185 ? -1.673 -2.669 -10.052 1.00 90.25 185 PRO A O 1
ATOM 1419 N N . GLU A 1 186 ? -2.465 -4.746 -9.896 1.00 90.12 186 GLU A N 1
ATOM 1420 C CA . GLU A 1 186 ? -2.299 -4.911 -8.447 1.00 90.12 186 GLU A CA 1
ATOM 1421 C C . GLU A 1 186 ? -0.822 -5.050 -8.071 1.00 90.12 186 GLU A C 1
ATOM 1423 O O . GLU A 1 186 ? -0.371 -4.397 -7.130 1.00 90.12 186 GLU A O 1
ATOM 1428 N N . GLU A 1 187 ? -0.056 -5.833 -8.837 1.00 94.94 187 GLU A N 1
ATOM 1429 C CA . GLU A 1 187 ? 1.399 -5.956 -8.684 1.00 94.94 187 GLU A CA 1
ATOM 1430 C C . GLU A 1 187 ? 2.100 -4.618 -8.965 1.00 94.94 187 GLU A C 1
ATOM 1432 O O . GLU A 1 187 ? 2.969 -4.211 -8.198 1.00 94.94 187 GLU A O 1
ATOM 1437 N N . ILE A 1 188 ? 1.680 -3.885 -10.006 1.00 93.06 188 ILE A N 1
ATOM 1438 C CA . ILE A 1 188 ? 2.196 -2.542 -10.326 1.00 93.06 188 ILE A CA 1
ATOM 1439 C C . ILE A 1 188 ? 1.912 -1.570 -9.171 1.00 93.06 188 ILE A C 1
ATOM 1441 O O . ILE A 1 188 ? 2.823 -0.886 -8.704 1.00 93.06 188 ILE A O 1
ATOM 1445 N N . ARG A 1 189 ? 0.674 -1.537 -8.650 1.00 90.94 189 ARG A N 1
ATOM 1446 C CA . ARG A 1 189 ? 0.317 -0.722 -7.471 1.00 90.94 189 ARG A CA 1
ATOM 1447 C C . ARG A 1 189 ? 1.146 -1.105 -6.239 1.00 90.94 189 ARG A C 1
ATOM 1449 O O . ARG A 1 189 ? 1.526 -0.218 -5.479 1.00 90.94 189 ARG A O 1
ATOM 1456 N N . LEU A 1 190 ? 1.448 -2.390 -6.046 1.00 94.50 190 LEU A N 1
ATOM 1457 C CA . LEU A 1 190 ? 2.281 -2.865 -4.940 1.00 94.50 190 LEU A CA 1
ATOM 1458 C C . LEU A 1 190 ? 3.762 -2.478 -5.109 1.00 94.50 190 LEU A C 1
ATOM 1460 O O . LEU A 1 190 ? 4.389 -2.096 -4.126 1.00 94.50 190 LEU A O 1
ATOM 1464 N N . ILE A 1 191 ? 4.306 -2.487 -6.332 1.00 94.88 191 ILE A N 1
ATOM 1465 C CA . ILE A 1 191 ? 5.661 -1.984 -6.629 1.00 94.88 191 ILE A CA 1
ATOM 1466 C C . ILE A 1 191 ? 5.768 -0.482 -6.314 1.00 94.88 191 ILE A C 1
ATOM 1468 O O . ILE A 1 191 ? 6.719 -0.065 -5.654 1.00 94.88 191 ILE A O 1
ATOM 1472 N N . TRP A 1 192 ? 4.779 0.327 -6.710 1.00 91.50 192 TRP A N 1
ATOM 1473 C CA . TRP A 1 192 ? 4.738 1.754 -6.356 1.00 91.50 192 TRP A CA 1
ATOM 1474 C C . TRP A 1 192 ? 4.574 1.985 -4.848 1.00 91.50 192 TRP A C 1
ATOM 1476 O O . TRP A 1 192 ? 5.244 2.846 -4.281 1.00 91.50 192 TRP A O 1
ATOM 1486 N N . GLY A 1 193 ? 3.746 1.182 -4.172 1.00 91.81 193 GLY A N 1
ATOM 1487 C CA . GLY A 1 193 ? 3.649 1.189 -2.710 1.00 91.81 193 GLY A CA 1
ATOM 1488 C C . GLY A 1 193 ? 4.978 0.846 -2.026 1.00 91.81 193 GLY A C 1
ATOM 1489 O O . GLY A 1 193 ? 5.333 1.473 -1.026 1.00 91.81 193 GLY A O 1
ATOM 1490 N N . TRP A 1 194 ? 5.742 -0.099 -2.584 1.00 94.31 194 TRP A N 1
ATOM 1491 C CA . TRP A 1 194 ? 7.071 -0.449 -2.084 1.00 94.31 194 TRP A CA 1
ATOM 1492 C C . TRP A 1 194 ? 8.061 0.698 -2.276 1.00 94.31 194 TRP A C 1
ATOM 1494 O O . TRP A 1 194 ? 8.691 1.088 -1.305 1.00 94.31 194 TRP A O 1
ATOM 1504 N N . TRP A 1 195 ? 8.145 1.314 -3.460 1.00 91.25 195 TRP A N 1
ATOM 1505 C CA . TRP A 1 195 ? 8.972 2.514 -3.675 1.00 91.25 195 TRP A CA 1
ATOM 1506 C C . TRP A 1 195 ? 8.667 3.580 -2.611 1.00 91.25 195 TRP A C 1
ATOM 1508 O O . TRP A 1 195 ? 9.548 3.951 -1.844 1.00 91.25 195 TRP A O 1
ATOM 1518 N N . HIS A 1 196 ? 7.407 3.967 -2.422 1.00 87.50 196 HIS A N 1
ATOM 1519 C CA . HIS A 1 196 ? 7.031 4.977 -1.423 1.00 87.50 196 HIS A CA 1
ATOM 1520 C C . HIS A 1 196 ? 7.294 4.608 0.059 1.00 87.50 196 HIS A C 1
ATOM 1522 O O . HIS A 1 196 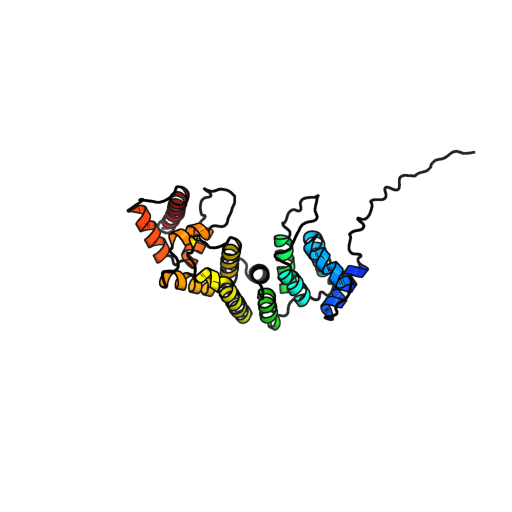? 6.999 5.426 0.938 1.00 87.50 196 HIS A O 1
ATOM 1528 N N . THR A 1 197 ? 7.836 3.417 0.348 1.00 90.19 197 THR A N 1
ATOM 1529 C CA . THR A 1 197 ? 8.165 2.929 1.701 1.00 90.19 197 THR A CA 1
ATOM 1530 C C . THR A 1 197 ? 9.599 2.412 1.884 1.00 90.19 197 THR A C 1
ATOM 1532 O O . THR A 1 197 ? 10.131 2.531 2.981 1.00 90.19 197 THR A O 1
ATOM 1535 N N . ASP A 1 198 ? 10.223 1.860 0.845 1.00 91.00 198 ASP A N 1
ATOM 1536 C CA . ASP A 1 198 ? 11.600 1.356 0.796 1.00 91.00 198 ASP A CA 1
ATOM 1537 C C . ASP A 1 198 ? 12.115 1.426 -0.666 1.00 91.00 198 ASP A C 1
ATOM 1539 O O . ASP A 1 198 ? 12.040 0.441 -1.414 1.00 91.00 198 ASP A O 1
ATOM 1543 N N . PRO A 1 199 ? 12.642 2.591 -1.104 1.00 90.19 199 PRO A N 1
ATOM 1544 C CA . PRO A 1 199 ? 13.288 2.759 -2.409 1.00 90.19 199 PRO A CA 1
ATOM 1545 C C . PRO A 1 199 ? 14.279 1.665 -2.768 1.00 90.19 199 PRO A C 1
ATOM 1547 O O . PRO A 1 199 ? 14.307 1.176 -3.898 1.00 90.19 199 PRO A O 1
ATOM 1550 N N . TRP A 1 200 ? 15.159 1.342 -1.825 1.00 92.25 200 TRP A N 1
ATOM 1551 C CA . TRP A 1 200 ? 16.367 0.594 -2.124 1.00 92.25 200 TRP A CA 1
ATOM 1552 C C . TRP A 1 200 ? 16.062 -0.893 -2.259 1.00 92.25 200 TRP A C 1
ATOM 1554 O O . TRP A 1 200 ? 16.604 -1.518 -3.167 1.00 92.25 200 TRP A O 1
ATOM 1564 N N . GLY A 1 201 ? 15.137 -1.438 -1.462 1.00 93.44 201 GLY A N 1
ATOM 1565 C CA . GLY A 1 201 ? 14.606 -2.784 -1.665 1.00 93.44 201 GLY A CA 1
ATOM 1566 C C . GLY A 1 201 ? 13.823 -2.921 -2.971 1.00 93.44 201 GLY A C 1
ATOM 1567 O O . GLY A 1 201 ? 14.054 -3.882 -3.708 1.00 93.44 201 GLY A O 1
ATOM 1568 N N . ALA A 1 202 ? 12.974 -1.943 -3.315 1.00 94.88 202 ALA A N 1
ATOM 1569 C CA . ALA A 1 202 ? 12.247 -1.942 -4.586 1.00 94.88 202 ALA A CA 1
ATOM 1570 C C . ALA A 1 202 ? 13.210 -1.905 -5.791 1.00 94.88 202 ALA A C 1
ATOM 1572 O O . ALA A 1 202 ? 13.118 -2.745 -6.690 1.00 94.88 202 ALA A O 1
ATOM 1573 N N . ARG A 1 203 ? 14.192 -0.990 -5.780 1.00 95.31 203 ARG A N 1
ATOM 1574 C CA . ARG A 1 203 ? 15.240 -0.885 -6.810 1.00 95.31 203 ARG A CA 1
ATOM 1575 C C . ARG A 1 203 ? 16.110 -2.141 -6.888 1.00 95.31 203 ARG A C 1
ATOM 1577 O O . ARG A 1 203 ? 16.396 -2.595 -7.991 1.00 95.31 203 ARG A O 1
ATOM 1584 N N . GLU A 1 204 ? 16.548 -2.705 -5.760 1.00 96.38 204 GLU A N 1
ATOM 1585 C CA . GLU A 1 204 ? 17.353 -3.938 -5.744 1.00 96.38 204 GLU A CA 1
ATOM 1586 C C . GLU A 1 204 ? 16.581 -5.094 -6.392 1.00 96.38 204 GLU A C 1
ATOM 1588 O O . GLU A 1 204 ? 17.119 -5.806 -7.240 1.00 96.38 204 GLU A O 1
ATOM 1593 N N . TRP A 1 205 ? 15.306 -5.254 -6.034 1.00 97.12 205 TRP A N 1
ATOM 1594 C CA . TRP A 1 205 ? 14.468 -6.332 -6.544 1.00 97.12 205 TRP A CA 1
ATOM 1595 C C . TRP A 1 205 ? 14.169 -6.198 -8.045 1.00 97.12 205 TRP A C 1
ATOM 1597 O O . TRP A 1 205 ? 14.292 -7.185 -8.770 1.00 97.12 205 TRP A O 1
ATOM 1607 N N . ILE A 1 206 ? 13.854 -4.992 -8.533 1.00 97.12 206 ILE A N 1
ATOM 1608 C CA . ILE A 1 206 ? 13.694 -4.727 -9.976 1.00 97.12 206 ILE A CA 1
ATOM 1609 C C . ILE A 1 206 ? 15.027 -4.931 -10.708 1.00 97.12 206 ILE A C 1
ATOM 1611 O O . ILE A 1 206 ? 15.080 -5.615 -11.732 1.00 97.12 206 ILE A O 1
ATOM 1615 N N . GLY A 1 207 ? 16.112 -4.373 -10.162 1.00 97.06 207 GLY A N 1
ATOM 1616 C CA . GLY A 1 207 ? 17.462 -4.486 -10.704 1.00 97.06 207 GLY A CA 1
ATOM 1617 C C . GLY A 1 207 ? 17.872 -5.939 -10.916 1.00 97.06 207 GLY A C 1
ATOM 1618 O O . GLY A 1 207 ? 18.312 -6.279 -12.012 1.00 97.06 207 GLY A O 1
ATOM 1619 N N . GLN A 1 208 ? 17.609 -6.799 -9.926 1.00 96.88 208 GLN A N 1
ATOM 1620 C CA . GLN A 1 208 ? 17.846 -8.241 -9.992 1.00 96.88 208 GLN A CA 1
ATOM 1621 C C . GLN A 1 208 ? 17.142 -8.904 -11.192 1.00 96.88 208 GLN A C 1
ATOM 1623 O O . GLN A 1 208 ? 17.767 -9.707 -11.878 1.00 96.88 208 GLN A O 1
ATOM 1628 N N . ARG A 1 209 ? 15.878 -8.569 -11.496 1.00 97.69 209 ARG A N 1
ATOM 1629 C CA . ARG A 1 209 ? 15.140 -9.187 -12.625 1.00 97.69 209 ARG A CA 1
ATOM 1630 C C . ARG A 1 209 ? 15.601 -8.711 -13.995 1.00 97.69 209 ARG A C 1
ATOM 1632 O O . ARG A 1 209 ? 15.554 -9.486 -14.950 1.00 97.69 209 ARG A O 1
ATOM 1639 N N . LEU A 1 210 ? 16.073 -7.469 -14.072 1.00 97.06 210 LEU A N 1
ATOM 1640 C CA . LEU A 1 210 ? 16.740 -6.928 -15.256 1.00 97.06 210 LEU A CA 1
ATOM 1641 C C . LEU A 1 210 ? 18.118 -7.593 -15.470 1.00 97.06 210 LEU A C 1
ATOM 1643 O O . LEU A 1 210 ? 18.455 -7.942 -16.595 1.00 97.06 210 LEU A O 1
ATOM 1647 N N . ASP A 1 211 ? 18.899 -7.814 -14.404 1.00 96.81 211 ASP A N 1
ATOM 1648 C CA . ASP A 1 211 ? 20.220 -8.470 -14.476 1.00 96.81 211 ASP A CA 1
ATOM 1649 C C . ASP A 1 211 ? 20.138 -9.973 -14.784 1.00 96.81 211 ASP A C 1
ATOM 1651 O O . ASP A 1 211 ? 20.981 -10.513 -15.498 1.00 96.81 211 ASP A O 1
ATOM 1655 N N . GLU A 1 212 ? 19.109 -10.655 -14.279 1.00 96.19 212 GLU A N 1
ATOM 1656 C CA . GLU A 1 212 ? 18.817 -12.060 -14.590 1.00 96.19 212 GLU A CA 1
ATOM 1657 C C . GLU A 1 212 ? 18.220 -12.251 -16.000 1.00 96.19 212 GLU A C 1
ATOM 1659 O O . GLU A 1 212 ? 18.032 -13.388 -16.432 1.00 96.19 212 GLU A O 1
ATOM 1664 N N . GLY A 1 213 ? 17.911 -11.164 -16.722 1.00 95.81 213 GLY A N 1
ATOM 1665 C CA . GLY A 1 213 ? 17.301 -11.208 -18.055 1.00 95.81 213 GLY A CA 1
ATOM 1666 C C . GLY A 1 213 ? 15.858 -11.728 -18.071 1.00 95.81 213 GLY A C 1
ATOM 1667 O O . GLY A 1 213 ? 15.363 -12.125 -19.122 1.00 95.81 213 GLY A O 1
ATOM 1668 N N . VAL A 1 214 ? 15.181 -11.751 -16.917 1.00 96.81 214 VAL A N 1
ATOM 1669 C CA . VAL A 1 214 ? 13.758 -12.127 -16.812 1.00 96.81 214 VAL A CA 1
ATOM 1670 C C . VAL A 1 214 ? 12.874 -10.979 -17.297 1.00 96.81 214 VAL A C 1
ATOM 1672 O O . VAL A 1 214 ? 11.809 -11.205 -17.875 1.00 96.81 214 VAL A O 1
ATOM 1675 N N . TRP A 1 215 ? 13.311 -9.741 -17.055 1.00 97.50 215 TRP A N 1
ATOM 1676 C CA . TRP A 1 215 ? 12.609 -8.519 -17.428 1.00 97.50 215 TRP A CA 1
ATOM 1677 C C . TRP A 1 215 ? 13.416 -7.695 -18.432 1.00 97.50 215 TRP A C 1
ATOM 1679 O O . TRP A 1 215 ? 14.594 -7.419 -18.223 1.00 97.50 215 TRP A O 1
ATOM 1689 N N . ASP A 1 216 ? 12.736 -7.225 -19.475 1.00 95.06 216 ASP A N 1
ATOM 1690 C CA . ASP A 1 216 ? 13.240 -6.206 -20.392 1.00 95.06 216 ASP A CA 1
ATOM 1691 C C . ASP A 1 216 ? 12.833 -4.801 -19.918 1.00 95.06 216 ASP A C 1
ATOM 1693 O O . ASP A 1 216 ? 11.720 -4.588 -19.425 1.00 95.06 216 ASP A O 1
ATOM 1697 N N . VAL A 1 217 ? 13.710 -3.812 -20.129 1.00 93.81 217 VAL A N 1
ATOM 1698 C CA . VAL A 1 217 ? 13.502 -2.422 -19.678 1.00 93.81 217 VAL A CA 1
ATOM 1699 C C . VAL A 1 217 ? 12.254 -1.783 -20.300 1.00 93.81 217 VAL A C 1
ATOM 1701 O O . VAL A 1 217 ? 11.475 -1.153 -19.588 1.00 93.81 217 VAL A O 1
ATOM 1704 N N . LEU A 1 218 ? 12.028 -1.942 -21.608 1.00 90.56 218 LEU A N 1
ATOM 1705 C CA . LEU A 1 218 ? 10.917 -1.276 -22.300 1.00 90.56 218 LEU A CA 1
ATOM 1706 C C . LEU A 1 218 ? 9.522 -1.840 -21.929 1.00 90.56 218 LEU A C 1
ATOM 1708 O O . LEU A 1 218 ? 8.633 -1.038 -21.621 1.00 90.56 218 LEU A O 1
ATOM 1712 N N . PRO A 1 219 ? 9.291 -3.169 -21.888 1.00 91.56 219 PRO A N 1
ATOM 1713 C CA . PRO A 1 219 ? 8.059 -3.734 -21.337 1.00 91.56 219 PRO A CA 1
ATOM 1714 C C . PRO A 1 219 ? 7.817 -3.333 -19.879 1.00 91.56 219 PRO A C 1
ATOM 1716 O O . PRO A 1 219 ? 6.685 -3.018 -19.516 1.00 91.56 219 PRO A O 1
ATOM 1719 N N . LEU A 1 220 ? 8.872 -3.272 -19.056 1.00 93.69 220 LEU A N 1
ATOM 1720 C CA . LEU A 1 220 ? 8.762 -2.809 -17.674 1.00 93.69 220 LEU A CA 1
ATOM 1721 C C . LEU A 1 220 ? 8.333 -1.336 -17.596 1.00 93.69 220 LEU A C 1
ATOM 1723 O O . LEU A 1 220 ? 7.373 -1.033 -16.895 1.00 93.69 220 LEU A O 1
ATOM 1727 N N . LEU A 1 221 ? 8.976 -0.434 -18.348 1.00 90.12 221 LEU A N 1
ATOM 1728 C CA . LEU A 1 221 ? 8.577 0.979 -18.451 1.00 90.12 221 LEU A CA 1
ATOM 1729 C C . LEU A 1 221 ? 7.108 1.130 -18.862 1.00 90.12 221 LEU A C 1
ATOM 1731 O O . LEU A 1 221 ? 6.379 1.932 -18.286 1.00 90.12 221 LEU A O 1
ATOM 1735 N N . THR A 1 222 ? 6.675 0.326 -19.833 1.00 87.44 222 THR A N 1
ATOM 1736 C CA . THR A 1 222 ? 5.303 0.313 -20.358 1.00 87.44 222 THR A CA 1
ATOM 1737 C C . THR A 1 222 ? 4.285 -0.101 -19.291 1.00 87.44 222 THR A C 1
ATOM 1739 O O . THR A 1 222 ? 3.203 0.481 -19.226 1.00 87.44 222 THR A O 1
ATOM 1742 N N . ARG A 1 223 ? 4.618 -1.076 -18.431 1.00 89.44 223 ARG A N 1
ATOM 1743 C CA . ARG A 1 223 ? 3.731 -1.555 -17.356 1.00 89.44 223 ARG A CA 1
ATOM 1744 C C . ARG A 1 223 ? 3.812 -0.737 -16.069 1.00 89.44 223 ARG A C 1
ATOM 1746 O O . ARG A 1 223 ? 2.797 -0.609 -15.399 1.00 89.44 223 ARG A O 1
ATOM 1753 N N . LEU A 1 224 ? 4.961 -0.155 -15.721 1.00 87.75 224 LEU A N 1
ATOM 1754 C CA . LEU A 1 224 ? 5.093 0.657 -14.505 1.00 87.75 224 LEU A CA 1
ATOM 1755 C C . LEU A 1 224 ? 4.340 1.991 -14.576 1.00 87.75 224 LEU A C 1
ATOM 1757 O O . LEU A 1 224 ? 4.129 2.601 -13.531 1.00 87.75 224 LEU A O 1
ATOM 1761 N N . ARG A 1 225 ? 3.888 2.445 -15.749 1.00 78.25 225 ARG A N 1
ATOM 1762 C CA . ARG A 1 225 ? 3.044 3.644 -15.829 1.00 78.25 225 ARG A CA 1
ATOM 1763 C C . ARG A 1 225 ? 1.716 3.430 -15.092 1.00 78.25 225 ARG A C 1
ATOM 1765 O O . ARG A 1 225 ? 0.996 2.482 -15.412 1.00 78.25 225 ARG A O 1
ATOM 1772 N N . PRO A 1 226 ? 1.330 4.317 -14.156 1.00 60.19 226 PRO A N 1
ATOM 1773 C CA . PRO A 1 226 ? 0.002 4.272 -13.556 1.00 60.19 226 PRO A CA 1
ATOM 1774 C C . PRO A 1 226 ? -1.084 4.355 -14.637 1.00 60.19 226 PRO A C 1
ATOM 1776 O O . PRO A 1 226 ? -0.984 5.181 -15.545 1.00 60.19 226 PRO A O 1
ATOM 1779 N N . GLU A 1 227 ? -2.153 3.562 -14.511 1.00 56.66 227 GLU A N 1
ATOM 1780 C CA . GLU A 1 227 ? -3.309 3.540 -15.427 1.00 56.66 227 GLU A CA 1
ATOM 1781 C C . GLU A 1 227 ? -4.165 4.825 -15.322 1.00 56.66 227 GLU A C 1
ATOM 1783 O O . GLU A 1 227 ? -5.340 4.817 -14.959 1.00 56.66 227 GLU A O 1
ATOM 1788 N N . ARG A 1 228 ? -3.571 5.981 -15.629 1.00 52.09 228 ARG A N 1
ATOM 1789 C CA . ARG A 1 228 ? -4.208 7.301 -15.584 1.00 52.09 228 ARG A CA 1
ATOM 1790 C C . ARG A 1 228 ? -4.816 7.673 -16.932 1.00 52.09 228 ARG A C 1
ATOM 1792 O O . ARG A 1 228 ? -4.271 8.522 -17.630 1.00 52.09 228 ARG A O 1
ATOM 1799 N N . THR A 1 229 ? -5.946 7.030 -17.245 1.00 46.78 229 THR A N 1
ATOM 1800 C CA . THR A 1 229 ? -7.083 7.486 -18.094 1.00 46.78 229 THR A CA 1
ATOM 1801 C C . THR A 1 229 ? -6.851 8.094 -19.491 1.00 46.78 229 THR A C 1
ATOM 1803 O O . THR A 1 229 ? -7.826 8.299 -20.211 1.00 46.78 229 THR A O 1
ATOM 1806 N N . ALA A 1 230 ? -5.620 8.345 -19.931 1.00 58.41 230 ALA A N 1
ATOM 1807 C CA . ALA A 1 230 ? -5.286 8.917 -21.228 1.00 58.41 230 ALA A CA 1
ATOM 1808 C C . ALA A 1 230 ? -4.044 8.204 -21.800 1.00 58.41 230 ALA A C 1
ATOM 1810 O O . ALA A 1 230 ? -2.959 8.339 -21.230 1.00 58.41 230 ALA A O 1
ATOM 1811 N N . PRO A 1 231 ? -4.149 7.487 -22.938 1.00 56.62 231 PRO A N 1
ATOM 1812 C CA . PRO A 1 231 ? -3.050 6.680 -23.487 1.00 56.62 231 PRO A CA 1
ATOM 1813 C C . PRO A 1 231 ? -1.834 7.487 -23.984 1.00 56.62 231 PRO A C 1
ATOM 1815 O O . PRO A 1 231 ? -0.856 6.894 -24.420 1.00 56.62 231 PRO A O 1
ATOM 1818 N N . PHE A 1 232 ? -1.874 8.821 -23.904 1.00 64.56 232 PHE A N 1
ATOM 1819 C CA . PHE A 1 232 ? -0.803 9.732 -24.324 1.00 64.56 232 PHE A CA 1
ATOM 1820 C C . PHE A 1 232 ? -0.569 10.864 -23.306 1.00 64.56 232 PHE A C 1
ATOM 1822 O O . PHE A 1 232 ? -0.278 11.999 -23.683 1.00 64.56 232 PHE A O 1
ATOM 1829 N N . ARG A 1 233 ? -0.760 10.594 -22.002 1.00 75.06 233 ARG A N 1
ATOM 1830 C CA . ARG A 1 233 ? -0.322 11.525 -20.948 1.00 75.06 233 ARG A CA 1
ATOM 1831 C C . ARG A 1 233 ? 1.206 11.574 -20.948 1.00 75.06 233 ARG A C 1
ATOM 1833 O O . ARG A 1 233 ? 1.849 10.538 -20.765 1.00 75.06 233 ARG A O 1
ATOM 1840 N N . GLU A 1 234 ? 1.763 12.774 -21.059 1.00 77.25 234 GLU A N 1
ATOM 1841 C CA . GLU A 1 234 ? 3.200 12.993 -20.900 1.00 77.25 234 GLU A CA 1
ATOM 1842 C C . GLU A 1 234 ? 3.664 12.517 -19.513 1.00 77.25 234 GLU A C 1
ATOM 1844 O O . GLU A 1 234 ? 2.967 12.680 -18.507 1.00 77.25 234 GLU A O 1
ATOM 1849 N N . VAL A 1 235 ? 4.814 11.848 -19.487 1.00 78.62 235 VAL A N 1
ATOM 1850 C CA . VAL A 1 235 ? 5.557 11.552 -18.257 1.00 78.62 235 VAL A CA 1
ATOM 1851 C C . VAL A 1 235 ? 6.056 12.886 -17.715 1.00 78.62 235 VAL A C 1
ATOM 1853 O O . VAL A 1 235 ? 6.634 13.650 -18.482 1.00 78.62 235 VAL A O 1
ATOM 1856 N N . ASP A 1 236 ? 5.821 13.175 -16.438 1.00 82.06 236 ASP A N 1
ATOM 1857 C CA . ASP A 1 236 ? 6.361 14.372 -15.785 1.00 82.06 236 ASP A CA 1
ATOM 1858 C C . ASP A 1 236 ? 7.763 14.117 -15.195 1.00 82.06 236 ASP A C 1
ATOM 1860 O O . ASP A 1 236 ? 8.311 13.014 -15.281 1.00 82.06 236 ASP A O 1
ATOM 1864 N N . ALA A 1 237 ? 8.394 15.158 -14.645 1.00 79.31 237 ALA A N 1
ATOM 1865 C CA . ALA A 1 237 ? 9.750 15.053 -14.107 1.00 79.31 237 ALA A CA 1
ATOM 1866 C C . ALA A 1 237 ? 9.834 14.080 -12.913 1.00 79.31 237 ALA A C 1
ATOM 1868 O O . ALA A 1 237 ? 10.776 13.297 -12.845 1.00 79.31 237 ALA A O 1
ATOM 1869 N N . GLU A 1 238 ? 8.824 14.067 -12.035 1.00 81.81 238 GLU A N 1
ATOM 1870 C CA . GLU A 1 238 ? 8.753 13.182 -10.862 1.00 81.81 238 GLU A CA 1
ATOM 1871 C C . GLU A 1 238 ? 8.567 11.711 -11.281 1.00 81.81 238 GLU A C 1
ATOM 1873 O O . GLU A 1 238 ? 9.288 10.833 -10.806 1.00 81.81 238 GLU A O 1
ATOM 1878 N N . GLU A 1 239 ? 7.669 11.428 -12.237 1.00 82.94 239 GLU A N 1
ATOM 1879 C CA . GLU A 1 239 ? 7.516 10.088 -12.826 1.00 82.94 239 GLU A CA 1
ATOM 1880 C C . GLU A 1 239 ? 8.812 9.645 -13.541 1.00 82.94 239 GLU A C 1
ATOM 1882 O O . GLU A 1 239 ? 9.213 8.485 -13.429 1.00 82.94 239 GLU A O 1
ATOM 1887 N N . THR A 1 240 ? 9.516 10.562 -14.218 1.00 85.06 240 THR A N 1
ATOM 1888 C CA . THR A 1 240 ? 10.804 10.274 -14.877 1.00 85.06 240 THR A CA 1
ATOM 1889 C C . THR A 1 240 ? 11.901 9.930 -13.866 1.00 85.06 240 THR A C 1
ATOM 1891 O O . THR A 1 240 ? 12.584 8.919 -14.036 1.00 85.06 240 THR A O 1
ATOM 1894 N N . GLU A 1 241 ? 12.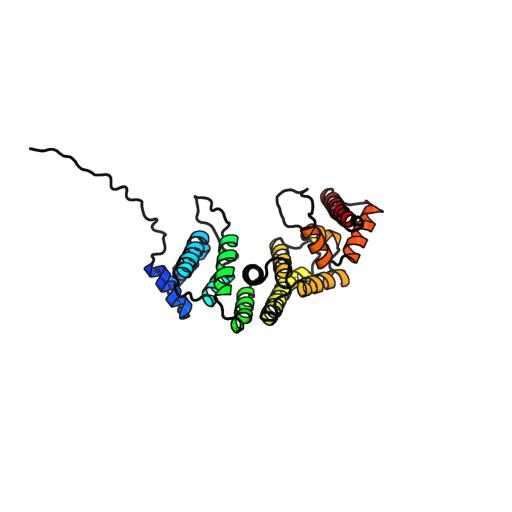062 10.729 -12.808 1.00 86.31 241 GLU A N 1
ATOM 1895 C CA . GLU A 1 241 ? 13.056 10.503 -11.753 1.00 86.31 241 GLU A CA 1
ATOM 1896 C C . GLU A 1 241 ? 12.791 9.185 -11.014 1.00 86.31 241 GLU A C 1
ATOM 1898 O O . GLU A 1 241 ? 13.703 8.375 -10.844 1.00 86.31 241 GLU A O 1
ATOM 1903 N N . ALA A 1 242 ? 11.531 8.907 -10.666 1.00 86.81 242 ALA A N 1
ATOM 1904 C CA . ALA A 1 242 ? 11.121 7.645 -10.058 1.00 86.81 242 ALA A CA 1
ATOM 1905 C C . ALA A 1 242 ? 11.471 6.427 -10.933 1.00 86.81 242 ALA A C 1
ATOM 1907 O O . ALA A 1 242 ? 12.022 5.441 -10.436 1.00 86.81 242 ALA A O 1
ATOM 1908 N N . LEU A 1 243 ? 11.196 6.484 -12.241 1.00 90.25 243 LEU A N 1
ATOM 1909 C CA . LEU A 1 243 ? 11.535 5.402 -13.172 1.00 90.25 243 LEU A CA 1
ATOM 1910 C C . LEU A 1 243 ? 13.056 5.255 -13.347 1.00 90.25 243 LEU A C 1
ATOM 1912 O O . LEU A 1 243 ? 13.566 4.132 -13.334 1.00 90.25 243 LEU A O 1
ATOM 1916 N N . ALA A 1 244 ? 13.798 6.363 -13.438 1.00 90.75 244 ALA A N 1
ATOM 1917 C CA . ALA A 1 244 ? 15.262 6.361 -13.481 1.00 90.75 244 ALA A CA 1
ATOM 1918 C C . ALA A 1 244 ? 15.878 5.796 -12.188 1.00 90.75 244 ALA A C 1
ATOM 1920 O O . ALA A 1 244 ? 16.872 5.064 -12.236 1.00 90.75 244 ALA A O 1
ATOM 1921 N N . PHE A 1 245 ? 15.268 6.064 -11.032 1.00 91.12 245 PHE A N 1
ATOM 1922 C CA . PHE A 1 245 ? 15.680 5.494 -9.757 1.00 91.12 245 PHE A CA 1
ATOM 1923 C C . PHE A 1 245 ? 15.377 3.991 -9.672 1.00 91.12 245 PHE A C 1
ATOM 1925 O O . PHE A 1 245 ? 16.257 3.229 -9.275 1.00 91.12 245 PHE A O 1
ATOM 1932 N N . LEU A 1 246 ? 14.189 3.532 -10.073 1.00 92.44 246 LEU A N 1
ATOM 1933 C CA . LEU A 1 246 ? 13.814 2.114 -9.983 1.00 92.44 246 LEU A CA 1
ATOM 1934 C C . LEU A 1 246 ? 14.576 1.218 -10.973 1.00 92.44 246 LEU A C 1
ATOM 1936 O O . LEU A 1 246 ? 14.977 0.113 -10.615 1.00 92.44 246 LEU A O 1
ATOM 1940 N N . ILE A 1 247 ? 14.801 1.690 -12.202 1.00 93.38 247 ILE A N 1
ATOM 1941 C CA . ILE A 1 247 ? 15.457 0.925 -13.281 1.00 93.38 247 ILE A CA 1
ATOM 1942 C C . ILE A 1 247 ? 16.982 1.131 -13.281 1.00 93.38 247 ILE A C 1
ATOM 1944 O O . ILE A 1 247 ? 17.741 0.255 -13.698 1.00 93.38 247 ILE A O 1
ATOM 1948 N N . GLY A 1 248 ? 17.439 2.287 -12.794 1.00 92.44 248 GLY A N 1
ATOM 1949 C CA . GLY A 1 248 ? 18.815 2.761 -12.900 1.00 92.44 248 GLY A CA 1
ATOM 1950 C C . GLY A 1 248 ? 19.022 3.619 -14.148 1.00 92.44 248 GLY A C 1
ATOM 1951 O O . GLY A 1 248 ? 18.915 3.124 -15.270 1.00 92.44 248 GLY A O 1
ATOM 1952 N N . SER A 1 249 ? 19.392 4.888 -13.952 1.00 89.81 249 SER A N 1
ATOM 1953 C CA . SER A 1 249 ? 19.492 5.911 -15.005 1.00 89.81 249 SER A CA 1
ATOM 1954 C C . SER A 1 249 ? 20.317 5.466 -16.215 1.00 89.81 249 SER A C 1
ATOM 1956 O O . SER A 1 249 ? 19.876 5.637 -17.341 1.00 89.81 249 SER A O 1
ATOM 1958 N N . GLN A 1 250 ? 21.454 4.788 -16.010 1.00 91.06 250 GLN A N 1
ATOM 1959 C CA . GLN A 1 250 ? 22.273 4.271 -17.115 1.00 91.06 250 GLN A CA 1
ATOM 1960 C C . GLN A 1 250 ? 21.538 3.225 -17.978 1.00 91.06 250 GLN A C 1
ATOM 1962 O O . GLN A 1 250 ? 21.715 3.211 -19.197 1.00 91.06 250 GLN A O 1
ATOM 1967 N N . ARG A 1 251 ? 20.719 2.346 -17.378 1.00 92.81 251 ARG A N 1
ATOM 1968 C CA . ARG A 1 251 ? 19.924 1.346 -18.120 1.00 92.81 251 ARG A CA 1
ATOM 1969 C C . ARG A 1 251 ? 18.796 2.023 -18.890 1.00 92.81 251 ARG A C 1
ATOM 1971 O O . ARG A 1 251 ? 18.585 1.697 -20.054 1.00 92.81 251 ARG A O 1
ATOM 1978 N N . LEU A 1 252 ? 18.126 2.985 -18.251 1.00 91.31 252 LEU A N 1
ATOM 1979 C CA . LEU A 1 252 ? 17.096 3.808 -18.877 1.00 91.31 252 LEU A CA 1
ATOM 1980 C C . LEU A 1 252 ? 17.658 4.568 -20.089 1.00 91.31 252 LEU A C 1
ATOM 1982 O O . LEU A 1 252 ? 17.160 4.391 -21.196 1.00 91.31 252 LEU A O 1
ATOM 1986 N N . ASP A 1 253 ? 18.740 5.323 -19.905 1.00 90.50 253 ASP A N 1
ATOM 1987 C CA . ASP A 1 253 ? 19.421 6.074 -20.963 1.00 90.50 253 ASP A CA 1
ATOM 1988 C C . ASP A 1 253 ? 19.858 5.185 -22.130 1.00 90.50 253 ASP A C 1
ATOM 1990 O O . ASP A 1 253 ? 19.631 5.532 -23.287 1.00 90.50 253 ASP A O 1
ATOM 1994 N N . THR A 1 254 ? 20.441 4.017 -21.837 1.00 91.94 254 THR A N 1
ATOM 1995 C CA . THR A 1 254 ? 20.886 3.065 -22.868 1.00 91.94 254 THR A CA 1
ATOM 1996 C C . THR A 1 254 ? 19.715 2.570 -23.721 1.00 91.94 254 THR A C 1
ATOM 1998 O O . THR A 1 254 ? 19.834 2.500 -24.945 1.00 91.94 254 THR A O 1
ATOM 2001 N N . GLU A 1 255 ? 18.574 2.249 -23.104 1.00 91.31 255 GLU A N 1
ATOM 2002 C CA . GLU A 1 255 ? 17.387 1.799 -23.837 1.00 91.31 255 GLU A CA 1
ATOM 2003 C C . GLU A 1 255 ? 16.737 2.958 -24.620 1.00 91.31 255 GLU A C 1
ATOM 2005 O O . GLU A 1 255 ? 16.355 2.773 -25.775 1.00 91.31 255 GLU A O 1
ATOM 2010 N N . LEU A 1 256 ? 16.687 4.176 -24.064 1.00 89.69 256 LEU A N 1
ATOM 2011 C CA . LEU A 1 256 ? 16.208 5.368 -24.781 1.00 89.69 256 LEU A CA 1
ATOM 2012 C C . LEU A 1 256 ? 17.090 5.701 -26.001 1.00 89.69 256 LEU A C 1
ATOM 2014 O O . LEU A 1 256 ? 16.567 5.954 -27.089 1.00 89.69 256 LEU A O 1
ATOM 2018 N N . ASP A 1 257 ? 18.419 5.652 -25.862 1.00 89.25 257 ASP A N 1
ATOM 2019 C CA . ASP A 1 257 ? 19.357 5.919 -26.960 1.00 89.25 257 ASP A CA 1
ATOM 2020 C C . ASP A 1 257 ? 19.310 4.832 -28.047 1.00 89.25 257 ASP A C 1
ATOM 2022 O O . ASP A 1 257 ? 19.422 5.142 -29.235 1.00 89.25 257 ASP A O 1
ATOM 2026 N N . LYS A 1 258 ? 19.083 3.566 -27.683 1.00 88.75 258 LYS A N 1
ATOM 2027 C CA . LYS A 1 258 ? 18.852 2.466 -28.635 1.00 88.75 258 LYS A CA 1
ATOM 2028 C C . LYS A 1 258 ? 17.643 2.748 -29.536 1.00 88.75 258 LYS A C 1
ATOM 2030 O O . LYS A 1 258 ? 17.783 2.701 -30.758 1.00 88.75 258 LYS A O 1
ATOM 2035 N N . HIS A 1 259 ? 16.497 3.118 -28.960 1.00 84.31 259 HIS A N 1
ATOM 2036 C CA . HIS A 1 259 ? 15.278 3.426 -29.728 1.00 84.31 259 HIS A CA 1
ATOM 2037 C C . HIS A 1 259 ? 15.370 4.736 -30.514 1.00 84.31 259 HIS A C 1
ATOM 2039 O O . HIS A 1 259 ? 14.836 4.833 -31.617 1.00 84.31 259 HIS A O 1
ATOM 2045 N N . ARG A 1 260 ? 16.108 5.730 -30.005 1.00 80.75 260 ARG A N 1
ATOM 2046 C CA . ARG A 1 260 ? 16.408 6.970 -30.739 1.00 80.75 260 ARG A CA 1
ATOM 2047 C C . ARG A 1 260 ? 17.231 6.719 -32.007 1.00 80.75 260 ARG A C 1
ATOM 2049 O O . ARG A 1 260 ? 17.014 7.398 -33.009 1.00 80.75 260 ARG A O 1
ATOM 2056 N N . ASN A 1 261 ? 18.187 5.792 -31.951 1.00 80.50 261 ASN A N 1
ATOM 2057 C CA . ASN A 1 261 ? 19.103 5.503 -33.057 1.00 80.50 261 ASN A CA 1
ATOM 2058 C C . ASN A 1 261 ? 18.579 4.428 -34.029 1.00 80.50 261 ASN A C 1
ATOM 2060 O O . ASN A 1 261 ? 18.989 4.425 -35.188 1.00 80.50 261 ASN A O 1
ATOM 2064 N N . SER A 1 262 ? 17.657 3.566 -33.585 1.00 76.69 262 SER A N 1
ATOM 2065 C CA . SER A 1 262 ? 17.008 2.530 -34.401 1.00 76.69 262 SER A CA 1
ATOM 2066 C C . SER A 1 262 ? 15.521 2.387 -34.024 1.00 76.69 262 SER A C 1
ATOM 2068 O O . SER A 1 262 ? 15.181 1.501 -33.241 1.00 76.69 262 SER A O 1
ATOM 2070 N N . PRO A 1 263 ? 14.615 3.220 -34.574 1.00 65.94 263 PRO A N 1
ATOM 2071 C CA . PRO A 1 263 ? 13.198 3.274 -34.183 1.00 65.94 263 PRO A CA 1
ATOM 2072 C C . PRO A 1 263 ? 12.334 2.127 -34.753 1.00 65.94 263 PRO A C 1
ATOM 2074 O O . PRO A 1 263 ? 11.139 2.297 -34.996 1.00 65.94 263 PRO A O 1
ATOM 2077 N N . GLU A 1 264 ? 12.916 0.960 -35.033 1.00 64.12 264 GLU A N 1
ATOM 2078 C CA . GLU A 1 264 ? 12.195 -0.148 -35.661 1.00 64.12 264 GLU A CA 1
ATOM 2079 C C . GLU A 1 264 ? 11.386 -0.968 -34.637 1.00 64.12 264 GLU A C 1
ATOM 2081 O O . GLU A 1 264 ? 11.910 -1.397 -33.614 1.00 64.12 264 GLU A O 1
ATOM 2086 N N . HIS A 1 265 ? 10.126 -1.264 -34.978 1.00 67.12 265 HIS A N 1
ATOM 2087 C CA . HIS A 1 265 ? 9.190 -2.139 -34.245 1.00 67.12 265 HIS A CA 1
ATOM 2088 C C . HIS A 1 265 ? 8.591 -1.616 -32.920 1.00 67.12 265 HIS A C 1
ATOM 2090 O O . HIS A 1 265 ? 7.960 -2.396 -32.207 1.00 67.12 265 HIS A O 1
ATOM 2096 N N . LEU A 1 266 ? 8.676 -0.317 -32.611 1.00 76.94 266 LEU A N 1
ATOM 2097 C CA . LEU A 1 266 ? 7.863 0.268 -31.532 1.00 76.94 266 LEU A CA 1
ATOM 2098 C C . LEU A 1 266 ? 6.398 0.459 -31.950 1.00 76.94 266 LEU A C 1
ATOM 2100 O O . LEU A 1 266 ? 6.105 0.895 -33.066 1.00 76.94 266 LEU A O 1
ATOM 2104 N N . GLY A 1 267 ? 5.474 0.180 -31.028 1.00 80.88 267 GLY A N 1
ATOM 2105 C CA . GLY A 1 267 ? 4.081 0.590 -31.160 1.00 80.88 267 GLY A CA 1
ATOM 2106 C C . GLY A 1 267 ? 3.894 2.091 -30.873 1.00 80.88 267 GLY A C 1
ATOM 2107 O O . GLY A 1 267 ? 4.795 2.758 -30.350 1.00 80.88 267 GLY A O 1
ATOM 2108 N N . PRO A 1 268 ? 2.715 2.665 -31.194 1.00 81.50 268 PRO A N 1
ATOM 2109 C CA . PRO A 1 268 ? 2.455 4.095 -30.995 1.00 81.50 268 PRO A CA 1
ATOM 2110 C C . PRO A 1 268 ? 2.544 4.557 -29.532 1.00 81.50 268 PRO A C 1
ATOM 2112 O O . PRO A 1 268 ? 2.765 5.741 -29.277 1.00 81.50 268 PRO A O 1
ATOM 2115 N N . TYR A 1 269 ? 2.344 3.642 -28.578 1.00 81.25 269 TYR A N 1
ATOM 2116 C CA . TYR A 1 269 ? 2.408 3.929 -27.146 1.00 81.25 269 TYR A CA 1
ATOM 2117 C C . TYR A 1 269 ? 3.858 3.970 -26.652 1.00 81.25 269 TYR A C 1
ATOM 2119 O O . TYR A 1 269 ? 4.268 4.939 -26.015 1.00 81.25 269 TYR A O 1
ATOM 2127 N N . GLU A 1 270 ? 4.652 2.960 -27.004 1.00 84.88 270 GLU A N 1
ATOM 2128 C CA . GLU A 1 270 ? 6.063 2.841 -26.646 1.00 84.88 270 GLU A CA 1
ATOM 2129 C C . GLU A 1 270 ? 6.879 3.995 -27.242 1.00 84.88 270 GLU A C 1
ATOM 2131 O O . GLU A 1 270 ? 7.664 4.626 -26.538 1.00 84.88 270 GLU A O 1
ATOM 2136 N N . ASP A 1 271 ? 6.632 4.348 -28.508 1.00 84.94 271 ASP A N 1
ATOM 2137 C CA . ASP A 1 271 ? 7.259 5.499 -29.168 1.00 84.94 271 ASP A CA 1
ATOM 2138 C C . ASP A 1 271 ? 6.869 6.836 -28.498 1.00 84.94 271 ASP A C 1
ATOM 2140 O O . ASP A 1 271 ? 7.705 7.726 -28.321 1.00 84.94 271 ASP A O 1
ATOM 2144 N N . HIS A 1 272 ? 5.615 7.006 -28.059 1.00 85.00 272 HIS A N 1
ATOM 2145 C CA . HIS A 1 272 ? 5.232 8.181 -27.265 1.00 85.00 272 HIS A CA 1
ATOM 2146 C C . HIS A 1 272 ? 5.947 8.216 -25.901 1.00 85.00 272 HIS A C 1
ATOM 2148 O O . HIS A 1 272 ? 6.448 9.271 -25.507 1.00 85.00 272 HIS A O 1
ATOM 2154 N N . LEU A 1 273 ? 6.039 7.078 -25.207 1.00 85.56 273 LEU A N 1
ATOM 2155 C CA . LEU A 1 273 ? 6.699 6.953 -23.906 1.00 85.56 273 LEU A CA 1
ATOM 2156 C C . LEU A 1 273 ? 8.198 7.275 -23.988 1.00 85.56 273 LEU A C 1
ATOM 2158 O O . LEU A 1 273 ? 8.672 8.163 -23.276 1.00 85.56 273 LEU A O 1
ATOM 2162 N N . VAL A 1 274 ? 8.924 6.632 -24.908 1.00 87.62 274 VAL A N 1
ATOM 2163 C CA . VAL A 1 274 ? 10.350 6.896 -25.170 1.00 87.62 274 VAL A CA 1
ATOM 2164 C C . VAL A 1 274 ? 10.576 8.378 -25.487 1.00 87.62 274 VAL A C 1
ATOM 2166 O O . VAL A 1 274 ? 11.483 9.000 -24.924 1.00 87.62 274 VAL A O 1
ATOM 2169 N N . ARG A 1 275 ? 9.723 8.992 -26.322 1.00 85.88 275 ARG A N 1
ATOM 2170 C CA . ARG A 1 275 ? 9.813 10.426 -26.648 1.00 85.88 275 ARG A CA 1
ATOM 2171 C C . ARG A 1 275 ? 9.433 11.353 -25.494 1.00 85.88 275 ARG A C 1
ATOM 2173 O O . ARG A 1 275 ? 9.868 12.502 -25.507 1.00 85.88 275 ARG A O 1
ATOM 2180 N N . SER A 1 276 ? 8.628 10.916 -24.526 1.00 85.81 276 SER A N 1
ATOM 2181 C CA . SER A 1 276 ? 8.317 11.707 -23.328 1.00 85.81 276 SER A CA 1
ATOM 2182 C C . SER A 1 276 ? 9.499 11.700 -22.359 1.00 85.81 276 SER A C 1
ATOM 2184 O O . SER A 1 276 ? 9.997 12.764 -22.001 1.00 85.81 276 SER A O 1
ATOM 2186 N N . LEU A 1 277 ? 10.015 10.514 -22.020 1.00 85.81 277 LEU A N 1
ATOM 2187 C CA . LEU A 1 277 ? 11.180 10.343 -21.142 1.00 85.81 277 LEU A CA 1
ATOM 2188 C C . LEU A 1 277 ? 12.423 11.056 -21.700 1.00 85.81 277 LEU A C 1
ATOM 2190 O O . LEU A 1 277 ? 13.111 11.779 -20.981 1.00 85.81 277 LEU A O 1
ATOM 2194 N N . SER A 1 278 ? 12.664 10.947 -23.012 1.00 85.88 278 SER A N 1
ATOM 2195 C CA . SER A 1 278 ? 13.803 11.607 -23.673 1.00 85.88 278 SER A CA 1
ATOM 2196 C C . SER A 1 278 ? 13.792 13.137 -23.575 1.00 85.88 278 SER A C 1
ATOM 2198 O O . SER A 1 278 ? 14.846 13.749 -23.729 1.00 85.88 278 SER A O 1
ATOM 2200 N N . ARG A 1 279 ? 12.636 13.779 -23.335 1.00 84.94 279 ARG A N 1
ATOM 2201 C CA . ARG A 1 279 ? 12.567 15.242 -23.167 1.00 84.94 279 ARG A CA 1
ATOM 2202 C C . ARG A 1 279 ? 13.078 15.684 -21.800 1.00 84.94 279 ARG A C 1
ATOM 2204 O O . ARG A 1 279 ? 13.808 16.666 -21.732 1.00 84.94 279 ARG A O 1
ATOM 2211 N N . HIS A 1 280 ? 12.744 14.941 -20.747 1.00 79.94 280 HIS A N 1
ATOM 2212 C CA . HIS A 1 280 ? 13.151 15.258 -19.376 1.00 79.94 280 HIS A CA 1
ATOM 2213 C C . HIS A 1 280 ? 14.638 14.981 -19.109 1.00 79.94 280 HIS A C 1
ATOM 2215 O O . HIS A 1 280 ? 15.248 15.674 -18.304 1.00 79.94 280 HIS A O 1
ATOM 2221 N N . ARG A 1 281 ? 15.272 14.085 -19.877 1.00 72.69 281 ARG A N 1
ATOM 2222 C CA . ARG A 1 281 ? 16.741 13.934 -19.890 1.00 72.69 281 ARG A CA 1
ATOM 2223 C C . ARG A 1 281 ? 17.479 15.212 -20.326 1.00 72.69 281 ARG A C 1
ATOM 2225 O O . ARG A 1 281 ? 18.611 15.433 -19.923 1.00 72.69 281 ARG A O 1
ATOM 2232 N N . GLY A 1 282 ? 16.858 16.048 -21.164 1.00 56.00 282 GLY A N 1
ATOM 2233 C CA . GLY A 1 282 ? 17.492 17.239 -21.743 1.00 56.00 282 GLY A CA 1
ATOM 2234 C C . GLY A 1 282 ? 17.415 18.511 -20.894 1.00 56.00 282 GLY A C 1
ATOM 2235 O O . GLY A 1 282 ? 17.961 19.529 -21.313 1.00 56.00 282 GLY A O 1
ATOM 2236 N N . THR A 1 283 ? 16.723 18.494 -19.749 1.00 54.28 283 THR A N 1
ATOM 2237 C CA . THR A 1 283 ? 16.554 19.685 -18.895 1.00 54.28 283 THR A CA 1
ATOM 2238 C C . THR A 1 283 ? 17.652 19.869 -17.845 1.00 54.28 283 THR A C 1
ATOM 2240 O O . THR A 1 283 ? 17.895 21.009 -17.453 1.00 54.28 283 THR A O 1
ATOM 2243 N N . ASP A 1 284 ? 18.365 18.809 -17.455 1.00 47.25 284 ASP A N 1
ATOM 2244 C CA . ASP A 1 284 ? 19.436 18.900 -16.445 1.00 47.25 284 ASP A CA 1
ATOM 2245 C C . ASP A 1 284 ? 20.766 19.412 -17.028 1.00 47.25 284 ASP A C 1
ATOM 2247 O O . ASP A 1 284 ? 21.458 20.199 -16.385 1.00 47.25 284 ASP A O 1
ATOM 2251 N N . ASP A 1 285 ? 21.072 19.092 -18.293 1.00 41.62 285 ASP A N 1
ATOM 2252 C CA . ASP A 1 285 ? 22.228 19.633 -19.041 1.00 41.62 285 ASP A CA 1
ATOM 2253 C C . ASP A 1 285 ? 22.087 21.138 -19.397 1.00 41.62 285 ASP A C 1
ATOM 2255 O O . ASP A 1 285 ? 22.951 21.715 -20.061 1.00 41.62 285 ASP A O 1
ATOM 2259 N N . ALA A 1 286 ? 20.989 21.788 -18.988 1.00 36.16 286 ALA A N 1
ATOM 2260 C CA . ALA A 1 286 ? 20.636 23.164 -19.351 1.00 36.16 286 ALA A CA 1
ATOM 2261 C C . ALA A 1 286 ? 20.601 24.155 -18.165 1.00 36.16 286 ALA A C 1
ATOM 2263 O O . ALA A 1 286 ? 20.085 25.266 -18.319 1.00 36.16 286 ALA A O 1
ATOM 2264 N N . SER A 1 287 ? 21.164 23.793 -17.005 1.00 27.89 287 SER A N 1
ATOM 2265 C CA . SER A 1 287 ? 21.395 24.730 -15.891 1.00 27.89 287 SER A CA 1
ATOM 2266 C C . SER A 1 287 ? 22.819 25.323 -15.944 1.00 27.89 287 SER A C 1
ATOM 2268 O O . SER A 1 287 ? 23.777 24.550 -15.904 1.00 27.89 287 SER A O 1
ATOM 2270 N N . PRO A 1 288 ? 22.981 26.660 -16.059 1.00 37.22 288 PRO A N 1
ATOM 2271 C CA . PRO A 1 288 ? 24.286 27.336 -16.124 1.00 37.22 288 PRO A CA 1
ATOM 2272 C C . PRO A 1 288 ? 24.953 27.574 -14.756 1.00 37.22 288 PRO A C 1
ATOM 2274 O O . PRO A 1 288 ? 24.224 27.701 -13.746 1.00 37.22 288 PRO A O 1
#

Solvent-accessible surface area (backbone atoms only — not comparable to full-atom values): 16209 Å² total; per-residue (Å²): 132,85,87,79,93,77,86,82,73,82,76,74,73,74,71,64,87,84,60,78,47,73,68,40,51,53,48,16,47,53,27,51,60,67,74,45,90,49,73,41,35,54,52,48,55,52,41,37,27,43,30,18,51,62,46,33,53,51,53,49,53,39,48,77,71,70,45,91,70,43,36,71,55,50,42,39,57,48,19,80,38,47,86,56,49,32,70,72,50,90,68,78,62,99,60,54,31,59,58,31,49,31,52,46,35,14,59,33,53,66,73,46,58,74,91,50,45,31,65,45,37,38,58,20,24,73,42,69,48,5,30,38,43,32,24,44,14,51,31,43,50,49,52,78,72,45,87,89,66,94,70,74,64,69,76,84,46,50,64,28,40,53,43,38,50,50,38,50,54,57,66,43,45,73,60,66,76,44,51,34,69,73,59,47,75,66,57,42,53,38,51,53,28,36,39,63,57,36,52,65,62,41,19,51,57,50,39,49,31,48,74,72,64,51,29,55,71,66,45,34,58,66,51,66,52,75,92,67,94,50,94,78,66,74,64,50,67,66,60,44,51,52,50,30,60,39,64,32,51,72,57,50,50,52,54,46,51,47,43,73,77,52,72,75,90,62,52,79,54,57,50,50,48,49,58,32,51,59,53,62,66,59,58,70,86,67,69,134